Protein AF-A0A495IWY5-F1 (afdb_monomer_lite)

InterPro domains:
  IPR009739 Lysozyme inhibitor LprI-like, N-terminal [PF07007] (40-121)

pLDDT: mean 81.74, std 15.44, range [33.22, 97.88]

Foldseek 3Di:
DVVVVVVVVVVVPVVVVLVPLVVQLVVLVVQLVVVVVVVPPNLVSLVVSLVSLVVLLVVLLVLLLVLDDPVVNVVSVVVVVVLVVVLVVLLVVLVVLVVDPDSVSSSVSSVVSSVSSSVSSVVSSVSSVVSVVVVVPFDWDKDWDWDQQDPVRFIKIWIWTDTDQKIKIWIWGADPVRHTDIDMWMFGQDPNDTHTDDPCRVCVPCVPVVLVVVQVVVLVVLVVVLVPDDDPVVNVVSPPDNGDPVDDD

Organism: NCBI:txid423350

Structure (mmCIF, N/CA/C/O backbone):
data_AF-A0A495IWY5-F1
#
_entry.id   AF-A0A495IWY5-F1
#
loop_
_atom_site.group_PDB
_atom_site.id
_atom_site.type_symbol
_atom_site.label_atom_id
_atom_site.label_alt_id
_atom_site.label_comp_id
_atom_site.label_asym_id
_atom_site.label_entity_id
_atom_site.label_seq_id
_atom_site.pdbx_PDB_ins_code
_atom_site.Cartn_x
_atom_site.Cartn_y
_atom_site.Cartn_z
_atom_site.occupancy
_atom_site.B_iso_or_equiv
_atom_site.auth_seq_id
_atom_site.auth_comp_id
_atom_site.auth_asym_id
_atom_site.auth_atom_id
_atom_site.pdbx_PDB_model_num
ATOM 1 N N . MET A 1 1 ? -32.761 -17.092 7.857 1.00 46.75 1 MET A N 1
ATOM 2 C CA . MET A 1 1 ? -31.344 -17.534 7.783 1.00 46.75 1 MET A CA 1
ATOM 3 C C . MET A 1 1 ? -30.681 -17.351 6.412 1.00 46.75 1 MET A C 1
ATOM 5 O O . MET A 1 1 ? -29.492 -17.071 6.396 1.00 46.75 1 MET A O 1
ATOM 9 N N . LYS A 1 2 ? -31.397 -17.413 5.275 1.00 33.22 2 LYS A N 1
ATOM 10 C CA . LYS A 1 2 ? -30.801 -17.204 3.933 1.00 33.22 2 LYS A CA 1
ATOM 11 C C . LYS A 1 2 ? -30.175 -15.811 3.710 1.00 33.22 2 LYS A C 1
ATOM 13 O O . LYS A 1 2 ? -29.114 -15.713 3.112 1.00 33.22 2 LYS A O 1
ATOM 18 N N . TYR A 1 3 ? -30.764 -14.750 4.265 1.00 35.66 3 TYR A N 1
ATOM 19 C CA . TYR A 1 3 ? -30.251 -13.379 4.102 1.00 35.66 3 TYR A CA 1
ATOM 20 C C . TYR A 1 3 ? -29.038 -13.044 4.991 1.00 35.66 3 TYR A C 1
ATOM 22 O O . TYR A 1 3 ? -28.249 -12.167 4.651 1.00 35.66 3 TYR A O 1
ATOM 30 N N . LEU A 1 4 ? -28.833 -13.776 6.095 1.00 36.56 4 LEU A N 1
ATOM 31 C CA . LEU A 1 4 ? -27.716 -13.547 7.022 1.00 36.56 4 LEU A CA 1
ATOM 32 C C . LEU A 1 4 ? -26.379 -14.037 6.435 1.00 36.56 4 LEU A C 1
ATOM 34 O O . LEU A 1 4 ? -25.353 -13.391 6.621 1.00 36.56 4 LEU A O 1
ATOM 38 N N . MET A 1 5 ? -26.399 -15.125 5.653 1.00 42.47 5 MET A N 1
ATOM 39 C CA . MET A 1 5 ? -25.215 -15.589 4.915 1.00 42.47 5 MET A CA 1
ATOM 40 C C . MET A 1 5 ? -24.863 -14.690 3.720 1.00 42.47 5 MET A C 1
ATOM 42 O O . MET A 1 5 ? -23.693 -14.582 3.363 1.00 42.47 5 MET A O 1
ATOM 46 N N . MET A 1 6 ? -25.840 -13.976 3.151 1.00 36.81 6 MET A N 1
ATOM 47 C CA . MET A 1 6 ? -25.609 -13.046 2.039 1.00 36.81 6 MET A CA 1
ATOM 48 C C . MET A 1 6 ? -24.909 -11.753 2.500 1.00 36.81 6 MET A C 1
ATOM 50 O O . MET A 1 6 ? -24.013 -11.257 1.822 1.00 36.81 6 MET A O 1
ATOM 54 N N . ILE A 1 7 ? -25.245 -11.251 3.695 1.00 45.81 7 ILE A N 1
ATOM 55 C CA . ILE A 1 7 ? -24.620 -10.055 4.294 1.00 45.81 7 ILE A CA 1
ATOM 56 C C . ILE A 1 7 ? -23.211 -10.367 4.833 1.00 45.81 7 ILE A C 1
ATOM 58 O O . ILE A 1 7 ? -22.311 -9.533 4.730 1.00 45.81 7 ILE A O 1
ATOM 62 N N . LEU A 1 8 ? -22.983 -11.585 5.341 1.00 38.78 8 LEU A N 1
ATOM 63 C CA . LEU A 1 8 ? -21.660 -12.022 5.798 1.00 38.78 8 LEU A CA 1
ATOM 64 C C . LEU A 1 8 ? -20.674 -12.198 4.626 1.00 38.78 8 LEU A C 1
ATOM 66 O O . LEU A 1 8 ? -19.497 -11.875 4.770 1.00 38.78 8 LEU A O 1
ATOM 70 N N . GLY A 1 9 ? -21.155 -12.609 3.446 1.00 40.56 9 GLY A N 1
ATOM 71 C CA . GLY A 1 9 ? -20.353 -12.667 2.218 1.00 40.56 9 GLY A CA 1
ATOM 72 C C . GLY A 1 9 ? -19.875 -11.294 1.725 1.00 40.56 9 GLY A C 1
ATOM 73 O O . GLY A 1 9 ? -18.738 -11.170 1.280 1.00 40.56 9 GLY A O 1
ATOM 74 N N . LEU A 1 10 ? -20.689 -10.244 1.882 1.00 38.59 10 LEU A N 1
ATOM 75 C CA . LEU A 1 10 ? -20.377 -8.871 1.447 1.00 38.59 10 LEU A CA 1
ATOM 76 C C . LEU A 1 10 ? -19.298 -8.173 2.295 1.00 38.59 10 LEU A C 1
ATOM 78 O O . LEU A 1 10 ? -18.599 -7.290 1.798 1.00 38.59 10 LEU A O 1
ATOM 82 N N . LEU A 1 11 ? -19.107 -8.586 3.552 1.00 39.94 11 LEU A N 1
ATOM 83 C CA . LEU A 1 11 ? -18.091 -8.013 4.445 1.00 39.94 11 LEU A CA 1
ATOM 84 C C . LEU A 1 11 ? -16.689 -8.618 4.251 1.00 39.94 11 LEU A C 1
ATOM 86 O O . LEU A 1 11 ? -15.700 -7.968 4.588 1.00 39.94 11 LEU A O 1
ATOM 90 N N . PHE A 1 12 ? -16.574 -9.811 3.657 1.00 41.00 12 PHE A N 1
ATOM 91 C CA . PHE A 1 12 ? -15.277 -10.446 3.377 1.00 41.00 12 PHE A CA 1
ATOM 92 C C . PHE A 1 12 ? -14.602 -9.950 2.089 1.00 41.00 12 PHE A C 1
ATOM 94 O O . PHE A 1 12 ? -13.384 -10.064 1.962 1.00 41.00 12 PHE A O 1
ATOM 101 N N . ILE A 1 13 ? -15.346 -9.347 1.159 1.00 38.38 13 ILE A N 1
ATOM 102 C CA . ILE A 1 13 ? -14.821 -8.966 -0.166 1.00 38.38 13 ILE A CA 1
ATOM 103 C C . ILE A 1 13 ? -13.866 -7.760 -0.086 1.00 38.38 13 ILE A C 1
ATOM 105 O O . ILE A 1 13 ? -12.917 -7.663 -0.857 1.00 38.38 13 ILE A O 1
ATOM 109 N N . ASN A 1 14 ? -14.041 -6.866 0.893 1.00 38.38 14 ASN A N 1
ATOM 110 C CA . ASN A 1 14 ? -13.230 -5.643 1.006 1.00 38.38 14 ASN A CA 1
ATOM 111 C C . ASN A 1 14 ? -11.845 -5.862 1.648 1.00 38.38 14 ASN A C 1
ATOM 113 O O . ASN A 1 14 ? -10.953 -5.021 1.514 1.00 38.38 14 ASN A O 1
ATOM 117 N N . SER A 1 15 ? -11.645 -6.986 2.340 1.00 41.31 15 SER A N 1
ATOM 118 C CA . SER A 1 15 ? -10.383 -7.323 3.018 1.00 41.31 15 SER A CA 1
ATOM 119 C C . SER A 1 15 ? -9.363 -7.973 2.078 1.00 41.31 15 SER A C 1
ATOM 121 O O . SER A 1 15 ? -8.160 -7.839 2.293 1.00 41.31 15 SER A O 1
ATOM 123 N N . VAL A 1 16 ? -9.837 -8.658 1.032 1.00 45.09 16 VAL A N 1
ATOM 124 C CA . VAL A 1 16 ? -9.010 -9.452 0.103 1.00 45.09 16 VAL A CA 1
ATOM 125 C C . VAL A 1 16 ? -8.267 -8.567 -0.907 1.00 45.09 16 VAL A C 1
ATOM 127 O O . VAL A 1 16 ? -7.145 -8.879 -1.292 1.00 45.09 16 VAL A O 1
ATOM 130 N N . VAL A 1 17 ? -8.821 -7.402 -1.257 1.00 48.53 17 VAL A N 1
ATOM 131 C CA . VAL A 1 17 ? -8.276 -6.522 -2.311 1.00 48.53 17 VAL A CA 1
ATOM 132 C C . VAL A 1 17 ? -6.912 -5.904 -1.943 1.00 48.53 17 VAL A C 1
ATOM 134 O O . VAL A 1 17 ? -6.103 -5.608 -2.821 1.00 48.53 17 VAL A O 1
ATOM 137 N N . LYS A 1 18 ? -6.612 -5.723 -0.648 1.00 51.09 18 LYS A N 1
ATOM 138 C CA . LYS A 1 18 ? -5.392 -5.023 -0.193 1.00 51.09 18 LYS A CA 1
ATOM 139 C C . LYS A 1 18 ? -4.132 -5.878 -0.222 1.00 51.09 18 LYS A C 1
ATOM 141 O O . LYS A 1 18 ? -3.096 -5.405 -0.673 1.00 51.09 18 LYS A O 1
ATOM 146 N N . ALA A 1 19 ? -4.226 -7.117 0.260 1.00 51.81 19 ALA A N 1
ATOM 147 C CA . ALA A 1 19 ? -3.106 -8.057 0.232 1.00 51.81 19 ALA A CA 1
ATOM 148 C C . ALA A 1 19 ? -2.718 -8.411 -1.211 1.00 51.81 19 ALA A C 1
ATOM 150 O O . ALA A 1 19 ? -1.568 -8.725 -1.488 1.00 51.81 19 ALA A O 1
ATOM 151 N N . GLN A 1 20 ? -3.672 -8.290 -2.136 1.00 59.28 20 GLN A N 1
ATOM 152 C CA . GLN A 1 20 ? -3.483 -8.645 -3.530 1.00 59.28 20 GLN A CA 1
ATOM 153 C C . GLN A 1 20 ? -2.543 -7.680 -4.267 1.00 59.28 20 GLN A C 1
ATOM 155 O O . GLN A 1 20 ? -1.746 -8.145 -5.064 1.00 59.28 20 GLN A O 1
ATOM 160 N N . THR A 1 21 ? -2.565 -6.365 -3.993 1.00 68.81 21 THR A N 1
ATOM 161 C CA . THR A 1 21 ? -1.856 -5.393 -4.862 1.00 68.81 21 THR A CA 1
ATOM 162 C C . THR A 1 21 ? -0.351 -5.277 -4.575 1.00 68.81 21 THR A C 1
ATOM 164 O O . THR A 1 21 ? 0.427 -5.157 -5.517 1.00 68.81 21 THR A O 1
ATOM 167 N N . GLU A 1 22 ? 0.086 -5.320 -3.308 1.00 78.06 22 GLU A N 1
ATOM 168 C CA . GLU A 1 22 ? 1.531 -5.316 -2.992 1.00 78.06 22 GLU A CA 1
ATOM 169 C C . GLU A 1 22 ? 2.170 -6.644 -3.417 1.00 78.06 22 GLU A C 1
ATOM 171 O O . GLU A 1 22 ? 3.217 -6.646 -4.061 1.00 78.06 22 GLU A O 1
ATOM 176 N N . GLN A 1 23 ? 1.470 -7.757 -3.163 1.00 82.44 23 GLN A N 1
ATOM 177 C CA . GLN A 1 23 ? 1.876 -9.075 -3.637 1.00 82.44 23 GLN A CA 1
ATOM 178 C C . GLN A 1 23 ? 1.978 -9.111 -5.167 1.00 82.44 23 GLN A C 1
ATOM 180 O O . GLN A 1 23 ? 2.966 -9.620 -5.678 1.00 82.44 23 GLN A O 1
ATOM 185 N N . THR A 1 24 ? 1.050 -8.479 -5.905 1.00 87.81 24 THR A N 1
ATOM 186 C CA . THR A 1 24 ? 1.166 -8.349 -7.368 1.00 87.81 24 THR A CA 1
ATOM 187 C C . THR A 1 24 ? 2.489 -7.708 -7.790 1.00 87.81 24 THR A C 1
ATOM 189 O O . THR A 1 24 ? 3.091 -8.178 -8.747 1.00 87.81 24 THR A O 1
ATOM 192 N N . ILE A 1 25 ? 2.978 -6.659 -7.115 1.00 90.88 25 ILE A N 1
ATOM 193 C CA . ILE A 1 25 ? 4.268 -6.048 -7.490 1.00 90.88 25 ILE A CA 1
ATOM 194 C C . ILE A 1 25 ? 5.415 -7.026 -7.245 1.00 90.88 25 ILE A C 1
ATOM 196 O O . ILE A 1 25 ? 6.262 -7.187 -8.121 1.00 90.88 25 ILE A O 1
ATOM 200 N N . THR A 1 26 ? 5.444 -7.670 -6.078 1.00 91.00 26 THR A N 1
ATOM 201 C CA . THR A 1 26 ? 6.480 -8.654 -5.744 1.00 91.00 26 THR A CA 1
ATOM 202 C C . THR A 1 26 ? 6.476 -9.822 -6.728 1.00 91.00 26 THR A C 1
ATOM 204 O O . THR A 1 26 ? 7.537 -10.221 -7.204 1.00 91.00 26 THR A O 1
ATOM 207 N N . ASP A 1 27 ? 5.299 -10.325 -7.094 1.00 92.44 27 ASP A N 1
ATOM 208 C CA . ASP A 1 27 ? 5.152 -11.408 -8.065 1.00 92.44 27 ASP A CA 1
ATOM 209 C C . ASP A 1 27 ? 5.662 -10.980 -9.446 1.00 92.44 27 ASP A C 1
ATOM 211 O O . ASP A 1 27 ? 6.435 -11.708 -10.067 1.00 92.44 27 ASP A O 1
ATOM 215 N N . LEU A 1 28 ? 5.322 -9.765 -9.896 1.00 95.31 28 LEU A N 1
ATOM 216 C CA . LEU A 1 28 ? 5.830 -9.208 -11.153 1.00 95.31 28 LEU A CA 1
ATOM 217 C C . LEU A 1 28 ? 7.356 -9.023 -11.139 1.00 95.31 28 LEU A C 1
ATOM 219 O O . LEU A 1 28 ? 8.010 -9.286 -12.145 1.00 95.31 28 LEU A O 1
ATOM 223 N N . GLU A 1 29 ? 7.945 -8.597 -10.017 1.00 95.75 29 GLU A N 1
ATOM 224 C CA . GLU A 1 29 ? 9.404 -8.493 -9.867 1.00 95.75 29 GLU A CA 1
ATOM 225 C C . GLU A 1 29 ? 10.076 -9.871 -9.954 1.00 95.75 29 GLU A C 1
ATOM 227 O O . GLU A 1 29 ? 11.093 -10.022 -10.635 1.00 95.75 29 GLU A O 1
ATOM 232 N N . VAL A 1 30 ? 9.495 -10.889 -9.312 1.00 96.38 30 VAL A N 1
ATOM 233 C CA . VAL A 1 30 ? 9.983 -12.274 -9.381 1.00 96.38 30 VAL A CA 1
ATOM 234 C C . VAL A 1 30 ? 9.852 -12.831 -10.798 1.00 96.38 30 VAL A C 1
ATOM 236 O O . VAL A 1 30 ? 10.779 -13.478 -11.285 1.00 96.38 30 VAL A O 1
ATOM 239 N N . GLU A 1 31 ? 8.733 -12.589 -11.480 1.00 96.25 31 GLU A N 1
ATOM 240 C CA . GLU A 1 31 ? 8.533 -12.995 -12.874 1.00 96.25 31 GLU A CA 1
ATOM 241 C C . GLU A 1 31 ? 9.524 -12.313 -13.817 1.00 96.25 31 GLU A C 1
ATOM 243 O O . GLU A 1 31 ? 10.122 -12.991 -14.656 1.00 96.25 31 GLU A O 1
ATOM 248 N N . ASN A 1 32 ? 9.746 -11.003 -13.660 1.00 97.00 32 ASN A N 1
ATOM 249 C CA . ASN A 1 32 ? 10.728 -10.278 -14.462 1.00 97.00 32 ASN A CA 1
ATOM 250 C C . ASN A 1 32 ? 12.134 -10.829 -14.222 1.00 97.00 32 ASN A C 1
ATOM 252 O O . ASN A 1 32 ? 12.831 -11.160 -15.176 1.00 97.00 32 ASN A O 1
ATOM 256 N N . LYS A 1 33 ? 12.524 -11.040 -12.958 1.00 97.38 33 LYS A N 1
ATOM 257 C CA . LYS A 1 33 ? 13.819 -11.645 -12.626 1.00 97.38 33 LYS A CA 1
ATOM 258 C C . LYS A 1 33 ? 13.985 -13.023 -13.268 1.00 97.38 33 LYS A C 1
ATOM 260 O O . LYS A 1 33 ? 14.991 -13.269 -13.920 1.00 97.38 33 LYS A O 1
ATOM 265 N N . LYS A 1 34 ? 12.980 -13.896 -13.158 1.00 97.88 34 LYS A N 1
ATOM 266 C CA . LYS A 1 34 ? 12.988 -15.213 -13.819 1.00 97.88 34 LYS A CA 1
ATOM 267 C C . LYS A 1 34 ? 13.101 -15.108 -15.341 1.00 97.88 34 LYS A C 1
ATOM 269 O O . LYS A 1 34 ? 13.641 -16.014 -15.966 1.00 97.88 34 LYS A O 1
ATOM 274 N N . CYS A 1 35 ? 12.554 -14.056 -15.947 1.00 97.44 35 CYS A N 1
ATOM 275 C CA . CYS A 1 35 ? 12.688 -13.789 -17.377 1.00 97.44 35 CYS A CA 1
ATOM 276 C C . CYS A 1 35 ? 14.127 -13.381 -17.725 1.00 97.44 35 CYS A C 1
ATOM 278 O O . CYS A 1 35 ? 14.723 -13.971 -18.623 1.00 97.44 35 CYS A O 1
ATOM 280 N N . LEU A 1 36 ? 14.706 -12.447 -16.966 1.00 96.31 36 LEU A N 1
ATOM 281 C CA . LEU A 1 36 ? 16.079 -11.969 -17.147 1.00 96.31 36 LEU A CA 1
ATOM 282 C C . LEU A 1 36 ? 17.124 -13.068 -16.922 1.00 96.31 36 LEU A C 1
ATOM 284 O O . LEU A 1 36 ? 18.055 -13.186 -17.712 1.00 96.31 36 LEU A O 1
ATOM 288 N N . ASP A 1 37 ? 16.936 -13.919 -15.909 1.00 97.44 37 ASP A N 1
ATOM 289 C CA . ASP A 1 37 ? 17.862 -15.009 -15.567 1.00 97.44 37 ASP A CA 1
ATOM 290 C C . ASP A 1 37 ? 17.972 -16.067 -16.695 1.00 97.44 37 ASP A C 1
ATOM 292 O O . ASP A 1 37 ? 18.923 -16.844 -16.724 1.00 97.44 37 ASP A O 1
ATOM 296 N N . LYS A 1 38 ? 17.040 -16.090 -17.664 1.00 97.06 38 LYS A N 1
ATOM 297 C CA . LYS A 1 38 ? 17.146 -16.932 -18.874 1.00 97.06 38 LYS A CA 1
ATOM 298 C C . LYS A 1 38 ? 18.125 -16.379 -19.914 1.00 97.06 38 LYS A C 1
ATOM 300 O O . LYS A 1 38 ? 18.470 -17.101 -20.845 1.00 97.06 38 LYS A O 1
ATOM 305 N N . GLY A 1 39 ? 18.499 -15.101 -19.828 1.00 93.44 39 GLY A N 1
ATOM 306 C CA . GLY A 1 39 ? 19.403 -14.419 -20.764 1.00 93.44 39 GLY A CA 1
ATOM 307 C C . GLY A 1 39 ? 18.853 -14.197 -22.182 1.00 93.44 39 GLY A C 1
ATOM 308 O O . GLY A 1 39 ? 19.518 -13.582 -23.010 1.00 93.44 39 GLY A O 1
ATOM 309 N N . GLN A 1 40 ? 17.640 -14.663 -22.486 1.00 91.81 40 GLN A N 1
ATOM 310 C CA . GLN A 1 40 ? 17.013 -14.550 -23.805 1.00 91.81 40 GLN A CA 1
ATOM 311 C C . GLN A 1 40 ? 16.006 -13.401 -23.833 1.00 91.81 40 GLN A C 1
ATOM 313 O O . GLN A 1 40 ? 15.186 -13.275 -22.927 1.00 91.81 40 GLN A O 1
ATOM 318 N N . ALA A 1 41 ? 16.039 -12.588 -24.897 1.00 93.38 41 ALA A N 1
ATOM 319 C CA . ALA A 1 41 ? 15.101 -11.483 -25.116 1.00 93.38 41 ALA A CA 1
ATOM 320 C C . ALA A 1 41 ? 14.940 -10.551 -23.892 1.00 93.38 41 ALA A C 1
ATOM 322 O O . ALA A 1 41 ? 13.834 -10.106 -23.590 1.00 93.38 41 ALA A O 1
ATOM 323 N N . MET A 1 42 ? 16.045 -10.234 -23.201 1.00 94.75 42 MET A N 1
ATOM 324 C CA . MET A 1 42 ? 16.041 -9.434 -21.963 1.00 94.75 42 MET A CA 1
ATOM 325 C C . MET A 1 42 ? 15.321 -8.085 -22.122 1.00 94.75 42 MET A C 1
ATOM 327 O O . MET A 1 42 ? 14.554 -7.690 -21.246 1.00 94.75 42 MET A O 1
ATOM 331 N N . LEU A 1 43 ? 15.469 -7.431 -23.280 1.00 94.56 43 LEU A N 1
ATOM 332 C CA . LEU A 1 43 ? 14.728 -6.206 -23.601 1.00 94.56 43 LEU A CA 1
ATOM 333 C C . LEU A 1 43 ? 13.213 -6.430 -23.624 1.00 94.56 43 LEU A C 1
ATOM 335 O O . LEU A 1 43 ? 12.458 -5.609 -23.110 1.00 94.56 43 LEU A O 1
ATOM 339 N N . GLY A 1 44 ? 12.770 -7.564 -24.166 1.00 96.44 44 GLY A N 1
ATOM 340 C CA . GLY A 1 44 ? 11.369 -7.969 -24.140 1.00 96.44 44 GLY A CA 1
ATOM 341 C C . GLY A 1 44 ? 10.855 -8.224 -22.720 1.00 96.44 44 GLY A C 1
ATOM 342 O O . GLY A 1 44 ? 9.710 -7.880 -22.426 1.00 96.44 44 GLY A O 1
ATOM 343 N N . CYS A 1 45 ? 11.691 -8.763 -21.823 1.00 97.19 45 CYS A N 1
ATOM 344 C CA . CYS A 1 45 ? 11.349 -8.918 -20.404 1.00 97.19 45 CYS A CA 1
ATOM 345 C C . CYS A 1 45 ? 11.079 -7.554 -19.749 1.00 97.19 45 CYS A C 1
ATOM 347 O O . CYS A 1 45 ? 9.992 -7.340 -19.210 1.00 97.19 45 CYS A O 1
ATOM 349 N N . GLU A 1 46 ? 12.008 -6.602 -19.883 1.00 96.88 46 GLU A N 1
ATOM 350 C CA . GLU A 1 46 ? 11.871 -5.256 -19.305 1.00 96.88 46 GLU A CA 1
ATOM 351 C C . GLU A 1 46 ? 10.682 -4.477 -19.890 1.00 96.88 46 GLU A C 1
ATOM 353 O O . GLU A 1 46 ? 9.955 -3.800 -19.158 1.00 96.88 46 GLU A O 1
ATOM 358 N N . GLN A 1 47 ? 10.429 -4.617 -21.196 1.00 96.19 47 GLN A N 1
ATOM 359 C CA . GLN A 1 47 ? 9.259 -4.049 -21.874 1.00 96.19 47 GLN A CA 1
ATOM 360 C C . GLN A 1 47 ? 7.943 -4.612 -21.341 1.00 96.19 47 GLN A C 1
ATOM 362 O O . GLN A 1 47 ? 6.989 -3.869 -21.093 1.00 96.19 47 GLN A O 1
ATOM 367 N N . LYS A 1 48 ? 7.881 -5.934 -21.164 1.00 97.56 48 LYS A N 1
ATOM 368 C CA . LYS A 1 48 ? 6.705 -6.604 -20.612 1.00 97.56 48 LYS A CA 1
ATOM 369 C C . LYS A 1 48 ? 6.463 -6.162 -19.171 1.00 97.56 48 LYS A C 1
ATOM 371 O O . LYS A 1 48 ? 5.333 -5.808 -18.832 1.00 97.56 48 LYS A O 1
ATOM 376 N N . PHE A 1 49 ? 7.514 -6.131 -18.355 1.00 97.44 49 PHE A N 1
ATOM 377 C CA . PHE A 1 49 ? 7.439 -5.691 -16.966 1.00 97.44 49 PHE A CA 1
ATOM 378 C C . PHE A 1 49 ? 6.955 -4.239 -16.860 1.00 97.44 49 PHE A C 1
ATOM 380 O O . PHE A 1 49 ? 6.057 -3.952 -16.066 1.00 97.44 49 PHE A O 1
ATOM 387 N N . TYR A 1 50 ? 7.438 -3.349 -17.734 1.00 97.12 50 TYR A N 1
ATOM 388 C CA . TYR A 1 50 ? 6.933 -1.979 -17.855 1.00 97.12 50 TYR A CA 1
ATOM 389 C C . TYR A 1 50 ? 5.425 -1.927 -18.121 1.00 97.12 50 TYR A C 1
ATOM 391 O O . TYR A 1 50 ? 4.690 -1.250 -17.397 1.00 97.12 50 TYR A O 1
ATOM 399 N N . GLY A 1 51 ? 4.942 -2.670 -19.122 1.00 95.81 51 GLY A N 1
ATOM 400 C CA . GLY A 1 51 ? 3.515 -2.711 -19.456 1.00 95.81 51 GLY A CA 1
ATOM 401 C C . GLY A 1 51 ? 2.646 -3.240 -18.309 1.00 95.81 51 GLY A C 1
ATOM 402 O O . GLY A 1 51 ? 1.548 -2.728 -18.059 1.00 95.81 51 GLY A O 1
ATOM 403 N N . GLN A 1 52 ? 3.150 -4.227 -17.563 1.00 96.00 52 GLN A N 1
ATOM 404 C CA . GLN A 1 52 ? 2.480 -4.743 -16.369 1.00 96.00 52 GLN A CA 1
ATOM 405 C C . GLN A 1 52 ? 2.442 -3.687 -15.252 1.00 96.00 52 GLN A C 1
ATOM 407 O O . GLN A 1 52 ? 1.375 -3.442 -14.690 1.00 96.00 52 GLN A O 1
ATOM 412 N N . LEU A 1 53 ? 3.553 -2.998 -14.971 1.00 95.50 53 LEU A N 1
ATOM 413 C CA . LEU A 1 53 ? 3.609 -1.928 -13.967 1.00 95.50 53 LEU A CA 1
ATOM 414 C C . LEU A 1 53 ? 2.671 -0.756 -14.294 1.00 95.50 53 LEU A C 1
ATOM 416 O O . LEU A 1 53 ? 1.984 -0.263 -13.396 1.00 95.50 53 LEU A O 1
ATOM 420 N N . ASP A 1 54 ? 2.598 -0.321 -15.554 1.00 93.31 54 ASP A N 1
ATOM 421 C CA . ASP A 1 54 ? 1.692 0.762 -15.973 1.00 93.31 54 ASP A CA 1
ATOM 422 C C . ASP A 1 54 ? 0.211 0.354 -15.845 1.00 93.31 54 ASP A C 1
ATOM 424 O O . ASP A 1 54 ? -0.637 1.130 -15.390 1.00 93.31 54 ASP A O 1
ATOM 428 N N . SER A 1 55 ? -0.102 -0.916 -16.115 1.00 92.25 55 SER A N 1
ATOM 429 C CA . SER A 1 55 ? -1.436 -1.470 -15.856 1.00 92.25 55 SER A CA 1
ATOM 430 C C . SER A 1 55 ? -1.781 -1.436 -14.360 1.00 92.25 55 SER A C 1
ATOM 432 O O . SER A 1 55 ? -2.861 -0.969 -13.979 1.00 92.25 55 SER A O 1
ATOM 434 N N . VAL A 1 56 ? -0.853 -1.858 -13.491 1.00 90.88 56 VAL A N 1
ATOM 435 C CA . VAL A 1 56 ? -1.041 -1.836 -12.028 1.00 90.88 56 VAL A CA 1
ATOM 436 C C . VAL A 1 56 ? -1.163 -0.402 -11.502 1.00 90.88 56 VAL A C 1
ATOM 438 O O . VAL A 1 56 ? -1.976 -0.152 -10.610 1.00 90.88 56 VAL A O 1
ATOM 441 N N . LEU A 1 57 ? -0.443 0.569 -12.073 1.00 93.50 57 LEU A N 1
ATOM 442 C CA . LEU A 1 57 ? -0.567 1.989 -11.725 1.00 93.50 57 LEU A CA 1
ATOM 443 C C . LEU A 1 57 ? -2.009 2.489 -11.865 1.00 93.50 57 LEU A C 1
ATOM 445 O O . LEU A 1 57 ? -2.540 3.124 -10.948 1.00 93.50 57 LEU A O 1
ATOM 449 N N . ASN A 1 58 ? -2.656 2.179 -12.988 1.00 88.88 58 ASN A N 1
ATOM 450 C CA . ASN A 1 58 ? -4.039 2.579 -13.238 1.00 88.88 58 ASN A CA 1
ATOM 451 C C . ASN A 1 58 ? -5.021 1.907 -12.272 1.00 88.88 58 ASN A C 1
ATOM 453 O O . ASN A 1 58 ? -5.955 2.557 -11.790 1.00 88.88 58 ASN A O 1
ATOM 457 N N . VAL A 1 59 ? -4.804 0.629 -11.956 1.00 86.31 59 VAL A N 1
ATOM 458 C CA . VAL A 1 59 ? -5.608 -0.106 -10.967 1.00 86.31 59 VAL A CA 1
ATOM 459 C C . VAL A 1 59 ? -5.452 0.515 -9.577 1.00 86.31 59 VAL A C 1
ATOM 461 O O . VAL A 1 59 ? -6.452 0.866 -8.949 1.00 86.31 59 VAL A O 1
ATOM 464 N N . ALA A 1 60 ? -4.218 0.742 -9.122 1.00 88.06 60 ALA A N 1
ATOM 465 C CA . ALA A 1 60 ? -3.933 1.356 -7.826 1.00 88.06 60 ALA A CA 1
ATOM 466 C C . ALA A 1 60 ? -4.537 2.766 -7.719 1.00 88.06 60 ALA A C 1
ATOM 468 O O . ALA A 1 60 ? -5.152 3.107 -6.709 1.00 88.06 60 ALA A O 1
ATOM 469 N N . TYR A 1 61 ? -4.442 3.578 -8.775 1.00 92.44 61 TYR A N 1
ATOM 470 C CA . TYR A 1 61 ? -5.070 4.899 -8.813 1.00 92.44 61 TYR A CA 1
ATOM 471 C C . TYR A 1 61 ? -6.597 4.822 -8.674 1.00 92.44 61 TYR A C 1
ATOM 473 O O . TYR A 1 61 ? -7.174 5.532 -7.847 1.00 92.44 61 TYR A O 1
ATOM 481 N N . LYS A 1 62 ? -7.263 3.954 -9.452 1.00 87.00 62 LYS A N 1
ATOM 482 C CA . LYS A 1 62 ? -8.725 3.776 -9.397 1.00 87.00 62 LYS A CA 1
ATOM 483 C C . LYS A 1 62 ? -9.180 3.292 -8.019 1.00 87.00 62 LYS A C 1
ATOM 485 O O . LYS A 1 62 ? -10.124 3.858 -7.468 1.00 87.00 62 LYS A O 1
ATOM 490 N N . ASN A 1 63 ? -8.469 2.324 -7.443 1.00 84.56 63 ASN A N 1
ATOM 491 C CA . ASN A 1 63 ? -8.764 1.776 -6.120 1.00 84.56 63 ASN A CA 1
ATOM 492 C C . ASN A 1 63 ? -8.610 2.831 -5.021 1.00 84.56 63 ASN A C 1
ATOM 494 O O . ASN A 1 63 ? -9.510 2.998 -4.199 1.00 84.56 63 ASN A O 1
ATOM 498 N N . LEU A 1 64 ? -7.513 3.597 -5.037 1.00 87.44 64 LEU A N 1
ATOM 499 C CA . LEU A 1 64 ? -7.319 4.697 -4.095 1.00 87.44 64 LEU A CA 1
ATOM 500 C C . LEU A 1 64 ? -8.439 5.725 -4.222 1.00 87.44 64 LEU A C 1
ATOM 502 O O . LEU A 1 64 ? -9.042 6.112 -3.226 1.00 87.44 64 LEU A O 1
ATOM 506 N N . ARG A 1 65 ? -8.744 6.139 -5.454 1.00 88.50 65 ARG A N 1
ATOM 507 C CA . ARG A 1 65 ? -9.760 7.152 -5.737 1.00 88.50 65 ARG A CA 1
ATOM 508 C C . ARG A 1 65 ? -11.154 6.722 -5.284 1.00 88.50 65 ARG A C 1
ATOM 510 O O . ARG A 1 65 ? -11.916 7.583 -4.854 1.00 88.50 65 ARG A O 1
ATOM 517 N N . ALA A 1 66 ? -11.499 5.437 -5.365 1.00 84.69 66 ALA A N 1
ATOM 518 C CA . ALA A 1 66 ? -12.806 4.931 -4.947 1.00 84.69 66 ALA A CA 1
ATOM 519 C C . ALA A 1 66 ? -13.090 5.186 -3.454 1.00 84.69 66 ALA A C 1
ATOM 521 O O . ALA A 1 66 ? -14.214 5.543 -3.109 1.00 84.69 66 ALA A O 1
ATOM 522 N N . GLY A 1 67 ? -12.065 5.085 -2.599 1.00 80.25 67 GLY A N 1
ATOM 523 C CA . GLY A 1 67 ? -12.175 5.256 -1.144 1.00 80.25 67 GLY A CA 1
ATOM 524 C C . GLY A 1 67 ? -12.057 6.694 -0.620 1.00 80.25 67 GLY A C 1
ATOM 525 O O . GLY A 1 67 ? -12.006 6.879 0.590 1.00 80.25 67 GLY A O 1
ATOM 526 N N . LEU A 1 68 ? -11.973 7.699 -1.497 1.00 82.44 68 LEU A N 1
ATOM 527 C CA . LEU A 1 68 ? -11.762 9.105 -1.128 1.00 82.44 68 LEU A CA 1
ATOM 528 C C . LEU A 1 68 ? -13.050 9.941 -1.190 1.00 82.44 68 LEU A C 1
ATOM 530 O O . LEU A 1 68 ? -13.943 9.684 -2.011 1.00 82.44 68 LEU A O 1
ATOM 534 N N . ASN A 1 69 ? -13.117 11.003 -0.383 1.00 84.81 69 ASN A N 1
ATOM 535 C CA . ASN A 1 69 ? -14.178 12.011 -0.481 1.00 84.81 69 ASN A CA 1
ATOM 536 C C . ASN A 1 69 ? -13.983 12.928 -1.721 1.00 84.81 69 ASN A C 1
ATOM 538 O O . ASN A 1 69 ? -12.940 12.861 -2.376 1.00 84.81 69 ASN A O 1
ATOM 542 N N . PRO A 1 70 ? -14.965 13.766 -2.113 1.00 84.62 70 PRO A N 1
ATOM 543 C CA . PRO A 1 70 ? -14.868 14.588 -3.327 1.00 84.62 70 PRO A CA 1
ATOM 544 C C . PRO A 1 70 ? -13.649 15.523 -3.376 1.00 84.62 70 PRO A C 1
ATOM 546 O O . PRO A 1 70 ? -12.969 15.584 -4.403 1.00 84.62 70 PRO A O 1
ATOM 549 N N . THR A 1 71 ? -13.330 16.196 -2.270 1.00 86.81 71 THR A N 1
ATOM 550 C CA . THR A 1 71 ? -12.175 17.101 -2.168 1.00 86.81 71 THR A CA 1
ATOM 551 C C . THR A 1 71 ? -10.865 16.334 -2.338 1.00 86.81 71 THR A C 1
ATOM 553 O O . THR A 1 71 ? -10.005 16.713 -3.134 1.00 86.81 71 THR A O 1
ATOM 556 N N . GLU A 1 72 ? -10.733 15.194 -1.663 1.00 88.56 72 GLU A N 1
ATOM 557 C CA . GLU A 1 72 ? -9.564 14.318 -1.776 1.00 88.56 72 GLU A CA 1
ATOM 558 C C . GLU A 1 72 ? -9.429 13.704 -3.178 1.00 88.56 72 GLU A C 1
ATOM 560 O O . GLU A 1 72 ? -8.318 13.559 -3.687 1.00 88.56 72 GLU A O 1
ATOM 565 N N . LYS A 1 73 ? -10.544 13.377 -3.847 1.00 88.00 73 LYS A N 1
ATOM 566 C CA . LYS A 1 73 ? -10.552 12.893 -5.239 1.00 88.00 73 LYS A CA 1
ATOM 567 C C . LYS A 1 73 ? -9.995 13.938 -6.203 1.00 88.00 73 LYS A C 1
ATOM 569 O O . LYS A 1 73 ? -9.253 13.573 -7.119 1.00 88.00 73 LYS A O 1
ATOM 574 N N . LEU A 1 74 ? -10.346 15.211 -6.017 1.00 85.00 74 LEU A N 1
ATOM 575 C CA . LEU A 1 74 ? -9.810 16.316 -6.815 1.00 85.00 74 LEU A CA 1
ATOM 576 C C . LEU A 1 74 ? -8.313 16.505 -6.555 1.00 85.00 74 LEU A C 1
ATOM 578 O O . LEU A 1 74 ? -7.537 16.563 -7.510 1.00 85.00 74 LEU A O 1
ATOM 582 N N . ALA A 1 75 ? -7.900 16.496 -5.285 1.00 89.06 75 ALA A N 1
ATOM 583 C CA . ALA A 1 75 ? -6.492 16.591 -4.906 1.00 89.06 75 ALA A CA 1
ATOM 584 C C . ALA A 1 75 ? -5.657 15.437 -5.489 1.00 89.06 75 ALA A C 1
ATOM 586 O O . ALA A 1 75 ? -4.607 15.669 -6.086 1.00 89.06 75 ALA A O 1
ATOM 587 N N . LEU A 1 76 ? -6.153 14.196 -5.406 1.00 91.88 76 LEU A N 1
ATOM 588 C CA . LEU A 1 76 ? -5.492 13.028 -5.990 1.00 91.88 76 LEU A CA 1
ATOM 589 C C . LEU A 1 76 ? -5.380 13.137 -7.518 1.00 91.88 76 LEU A C 1
ATOM 591 O O . LEU A 1 76 ? -4.362 12.744 -8.084 1.00 91.88 76 LEU A O 1
ATOM 595 N N . LYS A 1 77 ? -6.408 13.653 -8.205 1.00 91.44 77 LYS A N 1
ATOM 596 C CA . LYS A 1 77 ? -6.357 13.878 -9.659 1.00 91.44 77 LYS A CA 1
ATOM 597 C C . LYS A 1 77 ? -5.286 14.907 -10.022 1.00 91.44 77 LYS A C 1
ATOM 599 O O . LYS A 1 77 ? -4.508 14.645 -10.934 1.00 91.44 77 LYS A O 1
ATOM 604 N N . ALA A 1 78 ? -5.219 16.032 -9.312 1.00 88.94 78 ALA A N 1
ATOM 605 C CA . ALA A 1 78 ? -4.203 17.058 -9.543 1.00 88.94 78 ALA A CA 1
ATOM 606 C C . ALA A 1 78 ? -2.778 16.525 -9.294 1.00 88.94 78 ALA A C 1
ATOM 608 O O . ALA A 1 78 ? -1.903 16.694 -10.142 1.00 88.94 78 ALA A O 1
ATOM 609 N N . ASP A 1 79 ? -2.568 15.807 -8.184 1.00 94.12 79 ASP A N 1
ATOM 610 C CA . ASP A 1 79 ? -1.300 15.133 -7.863 1.00 94.12 79 ASP A CA 1
ATOM 611 C C . ASP A 1 79 ? -0.896 14.132 -8.957 1.00 94.12 79 ASP A C 1
ATOM 613 O O . ASP A 1 79 ? 0.251 14.118 -9.402 1.00 94.12 79 ASP A O 1
ATOM 617 N N . GLN A 1 80 ? -1.843 13.324 -9.444 1.00 96.19 80 GLN A N 1
ATOM 618 C CA . GLN A 1 80 ? -1.575 12.346 -10.498 1.00 96.19 80 GLN A CA 1
ATOM 619 C C . GLN A 1 80 ? -1.224 13.009 -11.835 1.00 96.19 80 GLN A C 1
ATOM 621 O O . GLN A 1 80 ? -0.289 12.557 -12.488 1.00 96.19 80 GLN A O 1
ATOM 626 N N . LEU A 1 81 ? -1.921 14.076 -12.236 1.00 92.38 81 LEU A N 1
ATOM 627 C CA . LEU A 1 81 ? -1.603 14.816 -13.465 1.00 92.38 81 LEU A CA 1
ATOM 628 C C . LEU A 1 81 ? -0.216 15.462 -13.394 1.00 92.38 81 LEU A C 1
ATOM 630 O O . LEU A 1 81 ? 0.553 15.373 -14.348 1.00 92.38 81 LEU A O 1
ATOM 634 N N . LYS A 1 82 ? 0.135 16.048 -12.244 1.00 95.69 82 LYS A N 1
ATOM 635 C CA . LYS A 1 82 ? 1.474 16.603 -12.015 1.00 95.69 82 LYS A CA 1
ATOM 636 C C . LYS A 1 82 ? 2.550 15.521 -12.109 1.00 95.69 82 LYS A C 1
ATOM 638 O O . LYS A 1 82 ? 3.580 15.737 -12.740 1.00 95.69 82 LYS A O 1
ATOM 643 N N . TRP A 1 83 ? 2.313 14.356 -11.509 1.00 97.81 83 TRP A N 1
ATOM 644 C CA . TRP A 1 83 ? 3.243 13.232 -11.597 1.00 97.81 83 TRP A CA 1
ATOM 645 C C . TRP A 1 83 ? 3.391 12.705 -13.031 1.00 97.81 83 TRP A C 1
ATOM 647 O O . TRP A 1 83 ? 4.513 12.448 -13.453 1.00 97.81 83 TRP A O 1
ATOM 657 N N . LEU A 1 84 ? 2.294 12.596 -13.792 1.00 95.19 84 LEU A N 1
ATOM 658 C CA . LEU A 1 84 ? 2.336 12.181 -15.200 1.00 95.19 84 LEU A CA 1
ATOM 659 C C . LEU A 1 84 ? 3.189 13.140 -16.037 1.00 95.19 84 LEU A C 1
ATOM 661 O O . LEU A 1 84 ? 4.067 12.681 -16.754 1.00 95.19 84 LEU A O 1
ATOM 665 N N . ALA A 1 85 ? 3.026 14.454 -15.864 1.00 94.88 85 ALA A N 1
ATOM 666 C CA . ALA A 1 85 ? 3.854 15.440 -16.560 1.00 94.88 85 ALA A CA 1
ATOM 667 C C . ALA A 1 85 ? 5.356 15.292 -16.237 1.00 94.88 85 ALA A C 1
ATOM 669 O O . ALA A 1 85 ? 6.197 15.384 -17.129 1.00 94.88 85 ALA A O 1
ATOM 670 N N . LEU A 1 86 ? 5.703 15.025 -14.971 1.00 94.94 86 LEU A N 1
ATOM 671 C CA . LEU A 1 86 ? 7.091 14.775 -14.561 1.00 94.94 86 LEU A CA 1
ATOM 672 C C . LEU A 1 86 ? 7.644 13.471 -15.147 1.00 94.94 86 LEU A C 1
ATOM 674 O O . LEU A 1 86 ? 8.777 13.449 -15.624 1.00 94.94 86 LEU A O 1
ATOM 678 N N . ARG A 1 87 ? 6.846 12.397 -15.131 1.00 95.94 87 ARG A N 1
ATOM 679 C CA . ARG A 1 87 ? 7.194 11.110 -15.744 1.00 95.94 87 ARG A CA 1
ATOM 680 C C . ARG A 1 87 ? 7.447 11.277 -17.239 1.00 95.94 87 ARG A C 1
ATOM 682 O O . ARG A 1 87 ? 8.472 10.824 -17.730 1.00 95.94 87 ARG A O 1
ATOM 689 N N . ASP A 1 88 ? 6.531 11.930 -17.943 1.00 95.56 88 ASP A N 1
ATOM 690 C CA . ASP A 1 88 ? 6.593 12.079 -19.396 1.00 95.56 88 ASP A CA 1
ATOM 691 C C . ASP A 1 88 ? 7.800 12.930 -19.809 1.00 95.56 88 ASP A C 1
ATOM 693 O O . ASP A 1 88 ? 8.464 12.606 -20.791 1.00 95.56 88 ASP A O 1
ATOM 697 N N . LYS A 1 89 ? 8.155 13.947 -19.011 1.00 95.56 89 LYS A N 1
ATOM 698 C CA . LYS A 1 89 ? 9.415 14.685 -19.172 1.00 95.56 89 LYS A CA 1
ATOM 699 C C . LYS A 1 89 ? 10.633 13.773 -18.989 1.00 95.56 89 LYS A C 1
ATOM 701 O O . LYS A 1 89 ? 11.460 13.695 -19.889 1.00 95.56 89 LYS A O 1
ATOM 706 N N . ALA A 1 90 ? 10.701 13.029 -17.883 1.00 93.12 90 ALA A N 1
ATOM 707 C CA . ALA A 1 90 ? 11.806 12.102 -17.625 1.00 93.12 90 ALA A CA 1
ATOM 708 C C . ALA A 1 90 ? 11.940 11.020 -18.714 1.00 93.12 90 ALA A C 1
ATOM 710 O O . ALA A 1 90 ? 13.038 10.564 -19.009 1.00 93.12 90 ALA A O 1
ATOM 711 N N . PHE A 1 91 ? 10.830 10.600 -19.325 1.00 93.81 91 PHE A N 1
ATOM 712 C CA . PHE A 1 91 ? 10.841 9.625 -20.417 1.00 93.81 91 PHE A CA 1
ATOM 713 C C . PHE A 1 91 ? 11.254 10.268 -21.745 1.00 93.81 91 PHE A C 1
ATOM 715 O O . PHE A 1 91 ? 11.944 9.635 -22.542 1.00 93.81 91 PHE A O 1
ATOM 722 N N . ALA A 1 92 ? 10.873 11.526 -21.984 1.00 92.00 92 ALA A N 1
ATOM 723 C CA . ALA A 1 92 ? 11.295 12.277 -23.161 1.00 92.00 92 ALA A CA 1
ATOM 724 C C . ALA A 1 92 ? 12.813 12.502 -23.187 1.00 92.00 92 ALA A C 1
ATOM 726 O O . ALA A 1 92 ? 13.417 12.372 -24.253 1.00 92.00 92 ALA A O 1
ATOM 727 N N . ASP A 1 93 ? 13.429 12.738 -22.027 1.00 85.75 93 ASP A N 1
ATOM 728 C CA . ASP A 1 93 ? 14.885 12.882 -21.890 1.00 85.75 93 ASP A CA 1
ATOM 729 C C . ASP A 1 93 ? 15.639 11.590 -22.281 1.00 85.75 93 ASP A C 1
ATOM 731 O O . ASP A 1 93 ? 16.820 11.627 -22.617 1.00 85.75 93 ASP A O 1
ATOM 735 N N . ARG A 1 94 ? 14.941 10.445 -22.341 1.00 85.94 94 ARG A N 1
ATOM 736 C CA . ARG A 1 94 ? 15.486 9.146 -22.775 1.00 85.94 94 ARG A CA 1
ATOM 737 C C . ARG A 1 94 ? 15.248 8.813 -24.244 1.00 85.94 94 ARG A C 1
ATOM 739 O O . ARG A 1 94 ? 15.621 7.728 -24.683 1.00 85.94 94 ARG A O 1
ATOM 746 N N . LYS A 1 95 ? 14.660 9.714 -25.039 1.00 79.81 95 LYS A N 1
ATOM 747 C CA . LYS A 1 95 ? 14.411 9.472 -26.476 1.00 79.81 95 LYS A CA 1
ATOM 748 C C . LYS A 1 95 ? 15.669 9.048 -27.241 1.00 79.81 95 LYS A C 1
ATOM 750 O O . LYS A 1 95 ? 15.559 8.212 -28.132 1.00 79.81 95 LYS A O 1
ATOM 755 N N . GLY A 1 96 ? 16.844 9.559 -26.863 1.00 77.62 96 GLY A N 1
ATOM 756 C CA . GLY A 1 96 ? 18.125 9.161 -27.460 1.00 77.62 96 GLY A CA 1
ATOM 757 C C . GLY A 1 96 ? 18.427 7.665 -27.310 1.00 77.62 96 GLY A C 1
ATOM 758 O O . GLY A 1 96 ? 18.833 7.029 -28.276 1.00 77.62 96 GLY A O 1
ATOM 759 N N . ALA A 1 97 ? 18.121 7.073 -26.152 1.00 78.38 97 ALA A N 1
ATOM 760 C CA . ALA A 1 97 ? 18.311 5.642 -25.911 1.00 78.38 97 ALA A CA 1
ATOM 761 C C . ALA A 1 97 ? 17.380 4.770 -26.770 1.00 78.38 97 ALA A C 1
ATOM 763 O O . ALA A 1 97 ? 17.749 3.672 -27.169 1.00 78.38 97 ALA A O 1
ATOM 764 N N . PHE A 1 98 ? 16.183 5.264 -27.106 1.00 82.00 98 PHE A N 1
ATOM 765 C CA . PHE A 1 98 ? 15.257 4.566 -28.008 1.00 82.00 98 PHE A CA 1
ATOM 766 C C . PHE A 1 98 ? 15.590 4.748 -29.491 1.00 82.00 98 PHE A C 1
ATOM 768 O O . PHE A 1 98 ? 15.173 3.924 -30.302 1.00 82.00 98 PHE A O 1
ATOM 775 N N . ALA A 1 99 ? 16.318 5.811 -29.838 1.00 82.06 99 ALA A N 1
ATOM 776 C CA . ALA A 1 99 ? 16.855 6.028 -31.178 1.00 82.06 99 ALA A CA 1
ATOM 777 C C . ALA A 1 99 ? 18.147 5.227 -31.429 1.00 82.06 99 ALA A C 1
ATOM 779 O O . ALA A 1 99 ? 18.508 4.999 -32.582 1.00 82.06 99 ALA A O 1
ATOM 780 N N . SER A 1 100 ? 18.826 4.790 -30.363 1.00 79.88 100 SER A N 1
ATOM 781 C CA . SER A 1 100 ? 19.997 3.918 -30.436 1.00 79.88 100 SER A CA 1
ATOM 782 C C . SER A 1 100 ? 19.619 2.519 -30.935 1.00 79.88 100 SER A C 1
ATOM 784 O O . SER A 1 100 ? 18.614 1.932 -30.522 1.00 79.88 100 SER A O 1
ATOM 786 N N . SER A 1 101 ? 20.458 1.953 -31.805 1.00 78.06 101 SER A N 1
ATOM 787 C CA . SER A 1 101 ? 20.394 0.533 -32.167 1.00 78.06 101 SER A CA 1
ATOM 788 C C . SER A 1 101 ? 21.000 -0.370 -31.089 1.00 78.06 101 SER A C 1
ATOM 790 O O . SER A 1 101 ? 20.845 -1.589 -31.169 1.00 78.06 101 SER A O 1
ATOM 792 N N . ALA A 1 102 ? 21.693 0.195 -30.093 1.00 88.75 102 ALA A N 1
ATOM 793 C CA . ALA A 1 102 ? 22.284 -0.572 -29.008 1.00 88.75 102 ALA A CA 1
ATOM 794 C C . ALA A 1 102 ? 21.195 -1.067 -28.048 1.00 88.75 102 ALA A C 1
ATOM 796 O O . ALA A 1 102 ? 20.404 -0.301 -27.494 1.00 88.75 102 ALA A O 1
ATOM 797 N N . GLN A 1 103 ? 21.156 -2.382 -27.846 1.0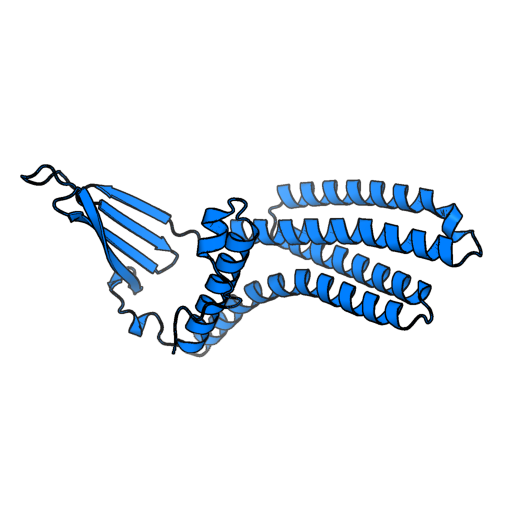0 89.06 103 GLN A N 1
ATOM 798 C CA . GLN A 1 103 ? 20.171 -3.015 -26.975 1.00 89.06 103 GLN A CA 1
ATOM 799 C C . GLN A 1 103 ? 20.358 -2.611 -25.503 1.00 89.06 103 GLN A C 1
ATOM 801 O O . GLN A 1 103 ? 19.366 -2.476 -24.784 1.00 89.06 103 GLN A O 1
ATOM 806 N N . ASP A 1 104 ? 21.600 -2.373 -25.079 1.00 89.88 104 ASP A N 1
ATOM 807 C CA . ASP A 1 104 ? 21.942 -2.025 -23.697 1.00 89.88 104 ASP A CA 1
ATOM 808 C C . ASP A 1 104 ? 21.391 -0.650 -23.295 1.00 89.88 104 ASP A C 1
ATOM 810 O O . ASP A 1 104 ? 20.797 -0.517 -22.225 1.00 89.88 104 ASP A O 1
ATOM 814 N N . ASP A 1 105 ? 21.455 0.343 -24.188 1.00 91.00 105 ASP A N 1
ATOM 815 C CA . ASP A 1 105 ? 20.865 1.670 -23.954 1.00 91.00 105 ASP A CA 1
ATOM 816 C C . ASP A 1 105 ? 19.356 1.565 -23.702 1.00 91.00 105 ASP A C 1
ATOM 818 O O . ASP A 1 105 ? 18.802 2.181 -22.785 1.00 91.00 105 ASP A O 1
ATOM 822 N N . ARG A 1 106 ? 18.672 0.734 -24.497 1.00 93.25 106 ARG A N 1
ATOM 823 C CA . ARG A 1 106 ? 17.228 0.505 -24.369 1.00 93.25 106 ARG A CA 1
ATOM 824 C C . ARG A 1 106 ? 16.889 -0.243 -23.083 1.00 93.25 106 ARG A C 1
ATOM 826 O O . ARG A 1 106 ? 15.891 0.088 -22.445 1.00 93.25 106 ARG A O 1
ATOM 833 N N . MET A 1 107 ? 17.707 -1.222 -22.696 1.00 94.00 107 MET A N 1
ATOM 834 C CA . MET A 1 107 ? 17.574 -1.941 -21.425 1.00 94.00 107 MET A CA 1
ATOM 835 C C . MET A 1 107 ? 17.664 -0.986 -20.237 1.00 94.00 107 MET A C 1
ATOM 837 O O . MET A 1 107 ? 16.776 -0.991 -19.384 1.00 94.00 107 MET A O 1
ATOM 841 N N . ILE A 1 108 ? 18.687 -0.128 -20.213 1.00 93.12 108 ILE A N 1
ATOM 842 C CA . ILE A 1 108 ? 18.873 0.884 -19.166 1.00 93.12 108 ILE A CA 1
ATOM 843 C C . ILE A 1 108 ? 17.664 1.822 -19.129 1.00 93.12 108 ILE A C 1
ATOM 845 O O . ILE A 1 108 ? 17.080 2.041 -18.065 1.00 93.12 108 ILE A O 1
ATOM 849 N N . ALA A 1 109 ? 17.215 2.310 -20.290 1.00 94.50 109 ALA A N 1
ATOM 850 C CA . ALA A 1 109 ? 16.062 3.200 -20.364 1.00 94.50 109 ALA A CA 1
ATOM 851 C C . ALA A 1 109 ? 14.792 2.570 -19.766 1.00 94.50 109 ALA A C 1
ATOM 853 O O . ALA A 1 109 ? 14.111 3.220 -18.966 1.00 94.50 109 ALA A O 1
ATOM 854 N N . TYR A 1 110 ? 14.487 1.308 -20.096 1.00 95.56 110 TYR A N 1
ATOM 855 C CA . TYR A 1 110 ? 13.337 0.609 -19.514 1.00 95.56 110 TYR A CA 1
ATOM 856 C C . TYR A 1 110 ? 13.508 0.324 -18.024 1.00 95.56 110 TYR A C 1
ATOM 858 O O . TYR A 1 110 ? 12.563 0.563 -17.274 1.00 95.56 110 TYR A O 1
ATOM 866 N N . ALA A 1 111 ? 14.686 -0.103 -17.566 1.00 94.62 111 ALA A N 1
ATOM 867 C CA . ALA A 1 111 ? 14.937 -0.352 -16.147 1.00 94.62 111 ALA A CA 1
ATOM 868 C C . ALA A 1 111 ? 14.674 0.908 -15.301 1.00 94.62 111 ALA A C 1
ATOM 870 O O . ALA A 1 111 ? 14.004 0.867 -14.261 1.00 94.62 111 ALA A O 1
ATOM 871 N N . GLU A 1 112 ? 15.121 2.068 -15.781 1.00 95.31 112 GLU A N 1
ATOM 872 C CA . GLU A 1 112 ? 14.861 3.332 -15.104 1.00 95.31 112 GLU A CA 1
ATOM 873 C C . GLU A 1 112 ? 13.387 3.774 -15.206 1.00 95.31 112 GLU A C 1
ATOM 875 O O . GLU A 1 112 ? 12.839 4.332 -14.250 1.00 95.31 112 GLU A O 1
ATOM 880 N N . MET A 1 113 ? 12.708 3.538 -16.338 1.00 95.69 113 MET A N 1
ATOM 881 C CA . MET A 1 113 ? 11.258 3.779 -16.471 1.00 95.69 113 MET A CA 1
ATOM 882 C C . MET A 1 113 ? 10.467 2.917 -15.483 1.00 95.69 113 MET A C 1
ATOM 884 O O . MET A 1 113 ? 9.577 3.422 -14.793 1.00 95.69 113 MET A O 1
ATOM 888 N N . ASN A 1 114 ? 10.839 1.644 -15.366 1.00 96.44 114 ASN A N 1
ATOM 889 C CA . ASN A 1 114 ? 10.262 0.677 -14.440 1.00 96.44 114 ASN A CA 1
ATOM 890 C C . ASN A 1 114 ? 10.420 1.140 -12.996 1.00 96.44 114 ASN A C 1
ATOM 892 O O . ASN A 1 114 ? 9.449 1.112 -12.240 1.00 96.44 114 ASN A O 1
ATOM 896 N N . SER A 1 115 ? 11.593 1.655 -12.624 1.00 96.44 115 SER A N 1
ATOM 897 C CA . SER A 1 115 ? 11.825 2.235 -11.296 1.00 96.44 115 SER A CA 1
ATOM 898 C C . SER A 1 115 ? 10.868 3.396 -10.984 1.00 96.44 115 SER A C 1
ATOM 900 O O . SER A 1 115 ? 10.213 3.396 -9.937 1.00 96.44 115 SER A O 1
ATOM 902 N N . ILE A 1 116 ? 10.708 4.340 -11.921 1.00 97.12 116 ILE A N 1
ATOM 903 C CA . ILE A 1 116 ? 9.822 5.508 -11.763 1.00 97.12 116 ILE A CA 1
ATOM 904 C C . ILE A 1 116 ? 8.362 5.075 -11.578 1.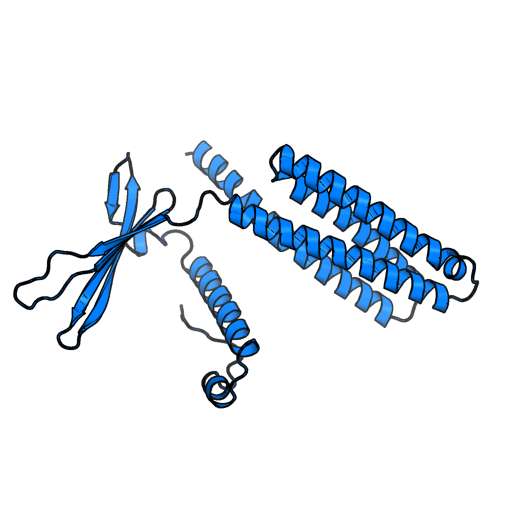00 97.12 116 ILE A C 1
ATOM 906 O O . ILE A 1 116 ? 7.685 5.544 -10.655 1.00 97.12 116 ILE A O 1
ATOM 910 N N . VAL A 1 117 ? 7.865 4.176 -12.435 1.00 97.00 117 VAL A N 1
ATOM 911 C CA . VAL A 1 117 ? 6.476 3.698 -12.354 1.00 97.00 117 VAL A CA 1
ATOM 912 C C . VAL A 1 117 ? 6.271 2.900 -11.071 1.00 97.00 117 VAL A C 1
ATOM 914 O O . VAL A 1 117 ? 5.358 3.211 -10.306 1.00 97.00 117 VAL A O 1
ATOM 917 N N . LYS A 1 118 ? 7.154 1.943 -10.768 1.00 96.44 118 LYS A N 1
ATOM 918 C CA . LYS A 1 118 ? 7.081 1.101 -9.566 1.00 96.44 118 LYS A CA 1
ATOM 919 C C . LYS A 1 118 ? 7.026 1.922 -8.280 1.00 96.44 118 LYS A C 1
ATOM 921 O O . LYS A 1 118 ? 6.192 1.647 -7.416 1.00 96.44 118 LYS A O 1
ATOM 926 N N . ALA A 1 119 ? 7.863 2.954 -8.159 1.00 96.69 119 ALA A N 1
ATOM 927 C CA . ALA A 1 119 ? 7.856 3.846 -7.001 1.00 96.69 119 ALA A CA 1
ATOM 928 C C . ALA A 1 119 ? 6.489 4.522 -6.812 1.00 96.69 119 ALA A C 1
ATOM 930 O O . ALA A 1 119 ? 5.968 4.593 -5.694 1.00 96.69 119 ALA A O 1
ATOM 931 N N . ARG A 1 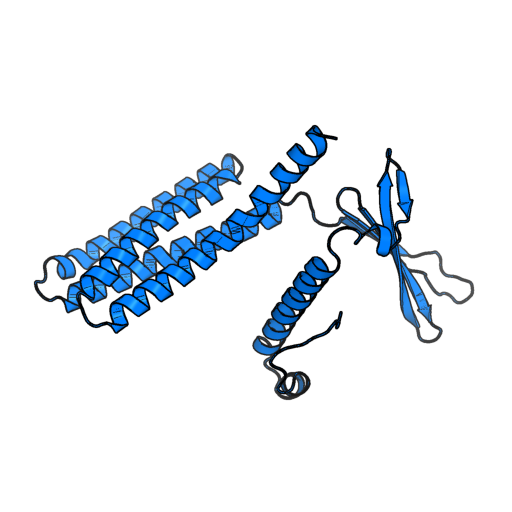120 ? 5.861 4.968 -7.908 1.00 97.38 120 ARG A N 1
ATOM 932 C CA . ARG A 1 120 ? 4.520 5.558 -7.855 1.00 97.38 120 ARG A CA 1
ATOM 933 C C . ARG A 1 120 ? 3.458 4.534 -7.481 1.00 97.38 120 ARG A C 1
ATOM 935 O O . ARG A 1 120 ? 2.610 4.856 -6.650 1.00 97.38 120 ARG A O 1
ATOM 942 N N . VAL A 1 121 ? 3.502 3.322 -8.036 1.00 95.56 121 VAL A N 1
ATOM 943 C CA . VAL A 1 121 ? 2.548 2.261 -7.676 1.00 95.56 121 VAL A CA 1
ATOM 944 C C . VAL A 1 121 ? 2.618 1.966 -6.175 1.00 95.56 121 VAL A C 1
ATOM 946 O O . VAL A 1 121 ? 1.592 2.048 -5.499 1.00 95.56 121 VAL A O 1
ATOM 949 N N . ARG A 1 122 ? 3.819 1.736 -5.624 1.00 94.12 122 ARG A N 1
ATOM 950 C CA . ARG A 1 122 ? 4.018 1.499 -4.180 1.00 94.12 122 ARG A CA 1
ATOM 951 C C . ARG A 1 122 ? 3.495 2.653 -3.325 1.00 94.12 122 ARG A C 1
ATOM 953 O O . ARG A 1 122 ? 2.838 2.428 -2.309 1.00 94.12 122 ARG A O 1
ATOM 960 N N . LEU A 1 123 ? 3.717 3.901 -3.745 1.00 95.38 123 LEU A N 1
ATOM 961 C CA . LEU A 1 123 ? 3.170 5.071 -3.052 1.00 95.38 123 LEU A CA 1
ATOM 962 C C . LEU A 1 123 ? 1.633 5.055 -3.018 1.00 95.38 123 LEU A C 1
ATOM 964 O O . LEU A 1 123 ? 1.040 5.334 -1.972 1.00 95.38 123 LEU A O 1
ATOM 968 N N . LEU A 1 124 ? 0.980 4.741 -4.141 1.00 93.38 124 LEU A N 1
ATOM 969 C CA . LEU A 1 124 ? -0.481 4.664 -4.214 1.00 93.38 124 LEU A CA 1
ATOM 970 C C . LEU A 1 124 ? -1.023 3.526 -3.343 1.00 93.38 124 LEU A C 1
ATOM 972 O O . LEU A 1 124 ? -1.966 3.758 -2.589 1.00 93.38 124 LEU A O 1
ATOM 976 N N . ILE A 1 125 ? -0.399 2.345 -3.368 1.00 90.56 125 ILE A N 1
ATOM 977 C CA . ILE A 1 125 ? -0.766 1.209 -2.505 1.00 90.56 125 ILE A CA 1
ATOM 978 C C . ILE A 1 125 ? -0.619 1.575 -1.028 1.00 90.56 125 ILE A C 1
ATOM 980 O O . ILE A 1 125 ? -1.550 1.377 -0.247 1.00 90.56 125 ILE A O 1
ATOM 984 N N . LYS A 1 126 ? 0.491 2.207 -0.635 1.00 90.81 126 LYS A N 1
ATOM 985 C CA . LYS A 1 126 ? 0.684 2.693 0.740 1.00 90.81 126 LYS A CA 1
ATOM 986 C C . LYS A 1 126 ? -0.429 3.655 1.161 1.00 90.81 126 LYS A C 1
ATOM 988 O O . LYS A 1 126 ? -0.958 3.544 2.268 1.00 90.81 126 LYS A O 1
ATOM 993 N N . ARG A 1 127 ? -0.823 4.583 0.280 1.00 91.81 127 ARG A N 1
ATOM 994 C CA . ARG A 1 127 ? -1.948 5.501 0.531 1.00 91.81 127 ARG A CA 1
ATOM 995 C C . ARG A 1 127 ? -3.284 4.762 0.634 1.00 91.81 127 ARG A C 1
ATOM 997 O O . ARG A 1 127 ? -4.082 5.134 1.490 1.00 91.81 127 ARG A O 1
ATOM 1004 N N . ILE A 1 128 ? -3.518 3.711 -0.158 1.00 87.12 128 ILE A N 1
ATOM 1005 C CA . ILE A 1 128 ? -4.699 2.840 -0.014 1.00 87.12 128 ILE A CA 1
ATOM 1006 C C . ILE A 1 128 ? -4.711 2.234 1.388 1.00 87.12 128 ILE A C 1
ATOM 1008 O O . ILE A 1 128 ? -5.708 2.367 2.092 1.00 87.12 128 ILE A O 1
ATOM 1012 N N . SER A 1 129 ? -3.607 1.634 1.833 1.00 82.25 129 SER A N 1
ATOM 1013 C CA . SER A 1 129 ? -3.511 1.018 3.162 1.00 82.25 129 SER A CA 1
ATOM 1014 C C . SER A 1 129 ? -3.820 2.009 4.285 1.00 82.25 129 SER A C 1
ATOM 1016 O O . SER A 1 129 ? -4.611 1.695 5.175 1.00 82.25 129 SER A O 1
ATOM 1018 N N . ILE A 1 130 ? -3.285 3.232 4.204 1.00 82.19 130 ILE A N 1
ATOM 1019 C CA . ILE A 1 130 ? -3.574 4.310 5.163 1.00 82.19 130 ILE A CA 1
ATOM 1020 C C . ILE A 1 130 ? -5.044 4.728 5.102 1.00 82.19 130 ILE A C 1
ATOM 1022 O O . ILE A 1 130 ? -5.687 4.861 6.140 1.00 82.19 130 ILE A O 1
ATOM 1026 N N . ASN A 1 131 ? -5.596 4.933 3.907 1.00 76.94 131 ASN A N 1
ATOM 1027 C CA . ASN A 1 131 ? -6.975 5.386 3.762 1.00 76.94 131 ASN A CA 1
ATOM 1028 C C . ASN A 1 131 ? -7.969 4.335 4.212 1.00 76.94 131 ASN A C 1
ATOM 1030 O O . ASN A 1 131 ? -8.938 4.690 4.869 1.00 76.94 131 ASN A O 1
ATOM 1034 N N . VAL A 1 132 ? -7.716 3.049 3.970 1.00 69.88 132 VAL A N 1
ATOM 1035 C CA . VAL A 1 132 ? -8.587 2.028 4.550 1.00 69.88 132 VAL A CA 1
ATOM 1036 C C . VAL A 1 132 ? -8.365 1.890 6.058 1.00 69.88 132 VAL A C 1
ATOM 1038 O O . VAL A 1 132 ? -9.324 1.630 6.772 1.00 69.88 132 VAL A O 1
ATOM 1041 N N . ALA A 1 133 ? -7.159 2.126 6.584 1.00 64.88 133 ALA A N 1
ATOM 1042 C CA . ALA A 1 133 ? -6.958 2.230 8.033 1.00 64.88 133 ALA A CA 1
ATOM 1043 C C . ALA A 1 133 ? -7.730 3.410 8.659 1.00 64.88 133 ALA A C 1
ATOM 1045 O O . ALA A 1 133 ? -8.173 3.308 9.801 1.00 64.88 133 ALA A O 1
ATOM 1046 N N . LYS A 1 134 ? -7.920 4.508 7.915 1.00 67.12 134 LYS A N 1
ATOM 1047 C CA . LYS A 1 134 ? -8.745 5.663 8.312 1.00 67.12 134 LYS A CA 1
ATOM 1048 C C . LYS A 1 134 ? -10.247 5.428 8.118 1.00 67.12 134 LYS A C 1
ATOM 1050 O O . LYS A 1 134 ? -11.032 5.891 8.934 1.00 67.12 134 LYS A O 1
ATOM 1055 N N . ALA A 1 135 ? -10.636 4.732 7.049 1.00 56.75 135 ALA A N 1
ATOM 1056 C CA . ALA A 1 135 ? -12.027 4.460 6.680 1.00 56.75 135 ALA A CA 1
ATOM 1057 C C . ALA A 1 135 ? -12.609 3.213 7.363 1.00 56.75 135 ALA A C 1
ATOM 1059 O O . ALA A 1 135 ? -13.807 2.961 7.263 1.00 56.75 135 ALA A O 1
ATOM 1060 N N . LEU A 1 136 ? -11.785 2.424 8.058 1.00 54.31 136 LEU A N 1
ATOM 1061 C CA . LEU A 1 136 ? -12.267 1.395 8.969 1.00 54.31 136 LEU A CA 1
ATOM 1062 C C . LEU A 1 136 ? -13.118 2.089 10.051 1.00 54.31 136 LEU A C 1
ATOM 1064 O O . LEU A 1 136 ? -12.572 2.906 10.793 1.00 54.31 136 LEU A O 1
ATOM 1068 N N . PRO A 1 137 ? -14.415 1.756 10.205 1.00 48.72 137 PRO A N 1
ATOM 1069 C CA . PRO A 1 137 ? -15.309 2.348 11.216 1.00 48.72 137 PRO A CA 1
ATOM 1070 C C . PRO A 1 137 ? -14.959 1.930 12.664 1.00 48.72 137 PRO A C 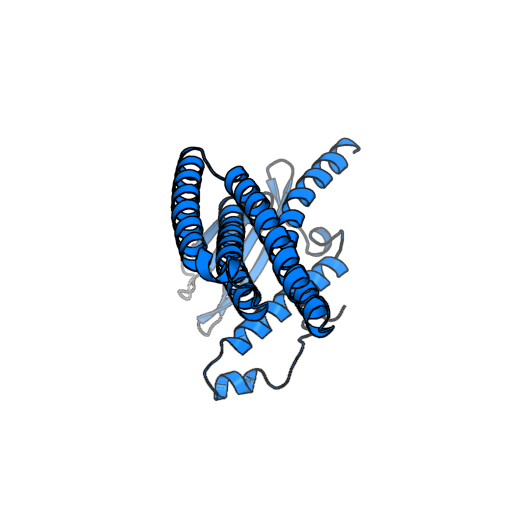1
ATOM 1072 O O . PRO A 1 137 ? -15.795 1.909 13.558 1.00 48.72 137 PRO A O 1
ATOM 1075 N N . ASN A 1 138 ? -13.707 1.548 12.892 1.00 56.38 138 ASN A N 1
ATOM 1076 C CA . ASN A 1 138 ? -13.303 0.416 13.705 1.00 56.38 138 ASN A CA 1
ATOM 1077 C C . ASN A 1 138 ? -11.957 0.720 14.383 1.00 56.38 138 ASN A C 1
ATOM 1079 O O . ASN A 1 138 ? -11.003 -0.049 14.297 1.00 56.38 138 ASN A O 1
ATOM 1083 N N . ARG A 1 139 ? -11.860 1.856 15.074 1.00 61.47 139 ARG A N 1
ATOM 1084 C CA . ARG A 1 139 ? -10.943 1.937 16.216 1.00 61.47 139 ARG A CA 1
ATOM 1085 C C . ARG A 1 139 ? -11.762 1.695 17.462 1.00 61.47 139 ARG A C 1
ATOM 1087 O O . ARG A 1 139 ? -12.825 2.289 17.625 1.00 61.47 139 ARG A O 1
ATOM 1094 N N . ALA A 1 140 ? -11.276 0.797 18.311 1.00 75.31 140 ALA A N 1
ATOM 1095 C CA . ALA A 1 140 ? -11.866 0.632 19.622 1.00 75.31 140 ALA A CA 1
ATOM 1096 C C . ALA A 1 140 ? -11.771 1.981 20.349 1.00 75.31 140 ALA A C 1
ATOM 1098 O O . ALA A 1 140 ? -10.678 2.523 20.509 1.00 75.31 140 ALA A O 1
ATOM 1099 N N . GLN A 1 141 ? -12.908 2.551 20.731 1.00 84.56 141 GLN A N 1
ATOM 1100 C CA . GLN A 1 141 ? -12.935 3.750 21.559 1.00 84.56 141 GLN A CA 1
ATOM 1101 C C . GLN A 1 141 ? -12.736 3.314 23.001 1.00 84.56 141 GLN A C 1
ATOM 1103 O O . GLN A 1 141 ? -13.590 2.605 23.536 1.00 84.56 141 GLN A O 1
ATOM 1108 N N . CYS A 1 142 ? -11.609 3.700 23.594 1.00 86.50 142 CYS A N 1
ATOM 1109 C CA . CYS A 1 142 ? -11.249 3.351 24.960 1.00 86.50 142 CYS A CA 1
ATOM 1110 C C . CYS A 1 142 ? -11.382 4.561 25.884 1.00 86.50 142 CYS A C 1
ATOM 1112 O O . CYS A 1 142 ? -10.968 5.661 25.527 1.00 86.50 142 CYS A O 1
ATOM 1114 N N . VAL A 1 143 ? -11.928 4.336 27.074 1.00 92.62 143 VAL A N 1
ATOM 1115 C CA . VAL A 1 143 ? -12.002 5.314 28.159 1.00 92.62 143 VAL A CA 1
ATOM 1116 C C . VAL A 1 143 ? -11.466 4.655 29.421 1.00 92.62 143 VAL A C 1
ATOM 1118 O O . VAL A 1 143 ? -11.904 3.559 29.777 1.00 92.62 143 VAL A O 1
ATOM 1121 N N . GLU A 1 144 ? -10.532 5.326 30.083 1.00 91.81 144 GLU A N 1
ATOM 1122 C CA . GLU A 1 144 ? -9.997 4.933 31.384 1.00 91.81 144 GLU A CA 1
ATOM 1123 C C . GLU A 1 144 ? -10.595 5.821 32.472 1.00 91.81 144 GLU A C 1
ATOM 1125 O O . GLU A 1 144 ? -10.840 7.011 32.261 1.00 91.81 144 GLU A O 1
ATOM 1130 N N . LYS A 1 145 ? -10.908 5.215 33.61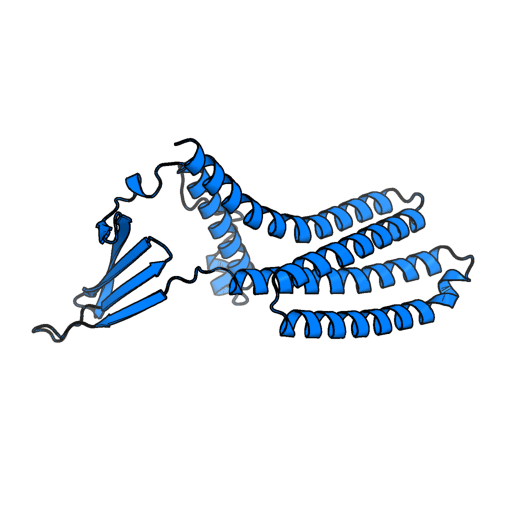4 1.00 92.75 145 LYS A N 1
ATOM 1131 C CA . LYS A 1 145 ? -11.439 5.896 34.791 1.00 92.75 145 LYS A CA 1
ATOM 1132 C C . LYS A 1 145 ? -10.825 5.298 36.040 1.00 92.75 145 LYS A C 1
ATOM 1134 O O . LYS A 1 145 ? -10.770 4.078 36.165 1.00 92.75 145 LYS A O 1
ATOM 1139 N N . GLU A 1 146 ? -10.446 6.156 36.968 1.00 90.56 146 GLU A N 1
ATOM 1140 C CA . GLU A 1 146 ? -9.972 5.761 38.289 1.00 90.56 146 GLU A CA 1
ATOM 1141 C C . GLU A 1 146 ? -11.136 5.757 39.285 1.00 90.56 146 GLU A C 1
ATOM 1143 O O . GLU A 1 146 ? -12.065 6.569 39.194 1.00 90.56 146 GLU A O 1
ATOM 1148 N N . SER A 1 147 ? -11.118 4.810 40.221 1.00 88.06 147 SER A N 1
ATOM 1149 C CA . SER A 1 147 ? -12.023 4.817 41.367 1.00 88.06 147 SER A CA 1
ATOM 1150 C C . SER A 1 147 ? -11.609 5.882 42.380 1.00 88.06 147 SER A C 1
ATOM 1152 O O . SER A 1 147 ? -10.497 6.404 42.349 1.00 88.06 147 SER A O 1
ATOM 1154 N N . LYS A 1 148 ? -12.490 6.161 43.347 1.00 86.56 148 LYS A N 1
ATOM 1155 C CA . LYS A 1 148 ? -12.054 6.857 44.562 1.00 86.56 148 LYS A CA 1
ATOM 1156 C C . LYS A 1 148 ? -10.975 6.016 45.269 1.00 86.56 148 LYS A C 1
ATOM 1158 O O . LYS A 1 148 ? -11.078 4.784 45.204 1.00 86.56 148 LYS A O 1
ATOM 1163 N N . PRO A 1 149 ? -9.997 6.656 45.932 1.00 85.50 149 PRO A N 1
ATOM 1164 C CA . PRO A 1 149 ? -9.040 5.955 46.776 1.00 85.50 149 PRO A CA 1
ATOM 1165 C C . PRO A 1 149 ? -9.763 5.141 47.854 1.00 85.50 149 PRO A C 1
ATOM 1167 O O . PRO A 1 149 ? -10.749 5.615 48.427 1.00 85.50 149 PRO A O 1
ATOM 1170 N N . ASN A 1 150 ? -9.302 3.918 48.104 1.00 80.06 150 ASN A N 1
ATOM 1171 C CA . ASN A 1 150 ? -9.761 3.114 49.239 1.00 80.06 150 ASN A CA 1
ATOM 1172 C C . ASN A 1 150 ? -9.128 3.612 50.561 1.00 80.06 150 ASN A C 1
ATOM 1174 O O . ASN A 1 150 ? -8.415 4.614 50.579 1.00 80.06 150 ASN A O 1
ATOM 1178 N N . GLU A 1 151 ? -9.373 2.913 51.674 1.00 79.12 151 GLU A N 1
ATOM 1179 C CA . GLU A 1 151 ? -8.818 3.258 53.000 1.00 79.12 151 GLU A CA 1
ATOM 1180 C C . GLU A 1 151 ? -7.278 3.286 53.038 1.00 79.12 151 GLU A C 1
ATOM 1182 O O . GLU A 1 151 ? -6.699 4.002 53.851 1.00 79.12 151 GLU A O 1
ATOM 1187 N N . ASN A 1 152 ? -6.618 2.572 52.120 1.00 79.44 152 ASN A N 1
ATOM 1188 C CA . ASN A 1 152 ? -5.161 2.538 51.981 1.00 79.44 152 ASN A CA 1
ATOM 1189 C C . ASN A 1 152 ? -4.626 3.584 50.983 1.00 79.44 152 ASN A C 1
ATOM 1191 O O . ASN A 1 152 ? -3.419 3.672 50.780 1.00 79.44 152 ASN A O 1
ATOM 1195 N N . GLY A 1 153 ? -5.503 4.377 50.355 1.00 79.75 153 GLY A N 1
ATOM 1196 C CA . GLY A 1 153 ? -5.141 5.352 49.323 1.00 79.75 153 GLY A CA 1
ATOM 1197 C C . GLY A 1 153 ? -5.015 4.773 47.908 1.00 79.75 153 GLY A C 1
ATOM 1198 O O . GLY A 1 153 ? -4.710 5.516 46.976 1.00 79.75 153 GLY A O 1
ATOM 1199 N N . ASP A 1 154 ? -5.288 3.482 47.717 1.00 83.31 154 ASP A N 1
ATOM 1200 C CA . ASP A 1 154 ? -5.151 2.806 46.429 1.00 83.31 154 ASP A CA 1
ATOM 1201 C C . ASP A 1 154 ? -6.340 3.083 45.499 1.00 83.31 154 ASP A C 1
ATOM 1203 O O . ASP A 1 154 ? -7.500 3.101 45.927 1.00 83.31 154 ASP A O 1
ATOM 1207 N N . VAL A 1 155 ? -6.064 3.225 44.198 1.00 86.25 155 VAL A N 1
ATOM 1208 C CA . VAL A 1 155 ? -7.077 3.442 43.153 1.00 86.25 155 VAL A CA 1
ATOM 1209 C C . VAL A 1 155 ? -7.190 2.240 42.222 1.00 86.25 155 VAL A C 1
ATOM 1211 O O . VAL A 1 155 ? -6.199 1.682 41.759 1.00 86.25 155 VAL A O 1
ATOM 1214 N N . THR A 1 156 ? -8.422 1.851 41.906 1.00 87.50 156 THR A N 1
ATOM 1215 C CA . THR A 1 156 ? -8.707 0.852 40.872 1.00 87.50 156 THR A CA 1
ATOM 1216 C C . THR A 1 156 ? -8.879 1.547 39.528 1.00 87.50 156 THR A C 1
ATOM 1218 O O . THR A 1 156 ? -9.678 2.478 39.403 1.00 87.50 156 THR A O 1
ATOM 1221 N N . ILE A 1 157 ? -8.184 1.069 38.497 1.00 89.12 157 ILE A N 1
ATOM 1222 C CA . ILE A 1 157 ? -8.266 1.618 37.139 1.00 89.12 157 ILE A CA 1
ATOM 1223 C C . ILE A 1 157 ? -9.233 0.767 36.322 1.00 89.12 157 ILE A C 1
ATOM 1225 O O . ILE A 1 157 ? -9.034 -0.428 36.142 1.00 89.12 157 ILE A O 1
ATOM 1229 N N . THR A 1 158 ? -10.284 1.370 35.779 1.00 92.56 158 THR A N 1
ATOM 1230 C CA . THR A 1 158 ? -11.204 0.697 34.857 1.00 92.56 158 THR A CA 1
ATOM 1231 C C . THR A 1 158 ? -11.021 1.232 33.447 1.00 92.56 158 THR A C 1
ATOM 1233 O O . THR A 1 158 ? -11.361 2.378 33.155 1.00 92.56 158 THR A O 1
ATOM 1236 N N . ARG A 1 159 ? -10.561 0.372 32.538 1.00 92.44 159 ARG A N 1
ATOM 1237 C CA . ARG A 1 159 ? -10.464 0.643 31.103 1.00 92.44 159 ARG A CA 1
ATOM 1238 C C . ARG A 1 159 ? -11.618 -0.019 30.367 1.00 92.44 159 ARG A C 1
ATOM 1240 O O . ARG A 1 159 ? -11.730 -1.240 30.337 1.00 92.44 159 ARG A O 1
ATOM 1247 N N . THR A 1 160 ? -12.461 0.777 29.723 1.00 91.62 160 THR A N 1
ATOM 1248 C CA . THR A 1 160 ? -13.549 0.280 28.872 1.00 91.62 160 THR A CA 1
ATOM 1249 C C . THR A 1 160 ? -13.254 0.606 27.422 1.00 91.62 160 THR A C 1
ATOM 1251 O O . THR A 1 160 ? -13.153 1.779 27.082 1.00 91.62 160 THR A O 1
ATOM 1254 N N . CYS A 1 161 ? -13.160 -0.404 26.561 1.00 90.62 161 CYS A N 1
ATOM 1255 C CA . CYS A 1 161 ? -13.019 -0.220 25.120 1.00 90.62 161 CYS A CA 1
ATOM 1256 C C . CYS A 1 161 ? -14.257 -0.734 24.387 1.00 90.62 161 CYS A C 1
ATOM 1258 O O . CYS A 1 161 ? -14.756 -1.818 24.676 1.00 90.62 161 CYS A O 1
ATOM 1260 N N . THR A 1 162 ? -14.741 0.022 23.408 1.00 87.81 162 THR A N 1
ATOM 1261 C CA . THR A 1 162 ? -15.917 -0.326 22.597 1.00 87.81 162 THR A CA 1
ATOM 1262 C C . THR A 1 162 ? -15.548 -0.390 21.127 1.00 87.81 162 THR A C 1
ATOM 1264 O O . THR A 1 162 ? -14.968 0.551 20.593 1.00 87.81 162 THR A O 1
ATOM 1267 N N . TYR A 1 163 ? -15.900 -1.490 20.469 1.00 84.25 163 TYR A N 1
ATOM 1268 C CA . TYR A 1 163 ? -15.623 -1.745 19.061 1.00 84.25 163 TYR A CA 1
ATOM 1269 C C . TYR A 1 163 ? -16.828 -2.432 18.422 1.00 84.25 163 TYR A C 1
ATOM 1271 O O . TYR A 1 163 ? -17.113 -3.589 18.723 1.00 84.25 163 TYR A O 1
ATOM 1279 N N . GLN A 1 164 ? -17.541 -1.736 17.535 1.00 83.31 164 GLN A N 1
ATOM 1280 C CA . GLN A 1 164 ? -18.791 -2.232 16.946 1.00 83.31 164 GLN A CA 1
ATOM 1281 C C . GLN A 1 164 ? -19.778 -2.728 18.025 1.00 83.31 164 GLN A C 1
ATOM 1283 O O . GLN A 1 164 ? -20.167 -1.977 18.918 1.00 83.31 164 GLN A O 1
ATOM 1288 N N . ASN A 1 165 ? -20.162 -4.005 17.962 1.00 85.88 165 ASN A N 1
ATOM 1289 C CA . ASN A 1 165 ? -21.045 -4.660 18.920 1.00 85.88 165 ASN A CA 1
ATOM 1290 C C . ASN A 1 165 ? -20.293 -5.223 20.129 1.00 85.88 165 ASN A C 1
ATOM 1292 O O . ASN A 1 165 ? -20.902 -5.881 20.959 1.00 85.88 165 ASN A O 1
ATOM 1296 N N . TYR A 1 166 ? -18.993 -4.989 20.255 1.00 87.31 166 TYR A N 1
ATOM 1297 C CA . TYR A 1 166 ? -18.177 -5.530 21.331 1.00 87.31 166 TYR A CA 1
ATOM 1298 C C . TYR A 1 166 ? -17.776 -4.451 22.325 1.00 87.31 166 TYR A C 1
ATOM 1300 O O . TYR A 1 166 ? -17.547 -3.292 21.972 1.00 87.31 166 TYR A O 1
ATOM 1308 N N . ARG A 1 167 ? -17.663 -4.855 23.585 1.00 91.50 167 ARG A N 1
ATOM 1309 C CA . ARG A 1 167 ? -17.108 -4.042 24.663 1.00 91.50 167 ARG A CA 1
ATOM 1310 C C . ARG A 1 167 ? -16.155 -4.898 25.479 1.00 91.50 167 ARG A C 1
ATOM 1312 O O . ARG A 1 167 ? -16.550 -5.963 25.936 1.00 91.50 167 ARG A O 1
ATOM 1319 N N . SER A 1 168 ? -14.932 -4.436 25.694 1.00 91.81 168 SER A N 1
ATOM 1320 C CA . SER A 1 168 ? -14.037 -5.000 26.700 1.00 91.81 168 SER A CA 1
ATOM 1321 C C . SER A 1 168 ? -13.997 -4.082 27.914 1.00 91.81 168 SER A C 1
ATOM 1323 O O . SER A 1 168 ? -14.002 -2.858 27.780 1.00 91.81 168 SER A O 1
ATOM 1325 N N . VAL A 1 169 ? -13.982 -4.675 29.100 1.00 92.31 169 VAL A N 1
ATOM 1326 C CA . VAL A 1 169 ? -13.789 -3.974 30.368 1.00 92.31 169 VAL A CA 1
ATOM 1327 C C . VAL A 1 169 ? -12.620 -4.640 31.070 1.00 92.31 169 VAL A C 1
ATOM 1329 O O . VAL A 1 169 ? -12.685 -5.834 31.368 1.00 92.31 169 VAL A O 1
ATOM 1332 N N . SER A 1 170 ? -11.567 -3.871 31.303 1.00 93.44 170 SER A N 1
ATOM 1333 C CA . SER A 1 170 ? -10.371 -4.289 32.019 1.00 93.44 170 SER A CA 1
ATOM 1334 C C . SER A 1 170 ? -10.294 -3.523 33.332 1.00 93.44 170 SER A C 1
ATOM 1336 O O . SER A 1 170 ? -10.453 -2.304 33.344 1.00 93.44 170 SER A O 1
ATOM 1338 N N . ILE A 1 171 ? -10.094 -4.241 34.429 1.00 91.88 171 ILE A N 1
ATOM 1339 C CA . ILE A 1 171 ? -9.997 -3.694 35.780 1.00 91.88 171 ILE A CA 1
ATOM 1340 C C . ILE A 1 171 ? -8.578 -3.962 36.263 1.00 91.88 171 ILE A C 1
ATOM 1342 O O . ILE A 1 171 ? -8.155 -5.118 36.310 1.00 91.88 171 ILE A O 1
ATOM 1346 N N . GLY A 1 172 ? -7.859 -2.886 36.547 1.00 91.06 172 GLY A N 1
ATOM 1347 C CA . GLY A 1 172 ? -6.524 -2.869 37.107 1.00 91.06 172 GLY A CA 1
ATOM 1348 C C . GLY A 1 172 ? -6.590 -2.620 38.608 1.00 91.06 172 GLY A C 1
ATOM 1349 O O . GLY A 1 172 ? -6.942 -1.517 39.026 1.00 91.06 172 GLY A O 1
ATOM 1350 N N . GLU A 1 173 ? -6.252 -3.631 39.399 1.00 87.38 173 GLU A N 1
ATOM 1351 C CA . GLU A 1 173 ? -6.179 -3.550 40.858 1.00 87.38 173 GLU A CA 1
ATOM 1352 C C . GLU A 1 173 ? -4.711 -3.442 41.287 1.00 87.38 173 GLU A C 1
ATOM 1354 O O . GLU A 1 173 ? -3.893 -4.261 40.856 1.00 87.38 173 GLU A O 1
ATOM 1359 N N . PRO A 1 174 ? -4.333 -2.434 42.082 1.00 82.81 174 PRO A N 1
ATOM 1360 C CA . PRO A 1 174 ? -2.976 -2.317 42.592 1.00 82.81 174 PRO A CA 1
ATOM 1361 C C . PRO A 1 174 ? -2.699 -3.392 43.651 1.00 82.81 174 PRO A C 1
ATOM 1363 O O . PRO A 1 174 ? -3.554 -3.731 44.466 1.00 82.81 174 PRO A O 1
ATOM 1366 N N . ASP A 1 175 ? -1.488 -3.937 43.633 1.00 80.12 175 ASP A N 1
ATOM 1367 C CA . ASP A 1 175 ? -0.960 -4.779 44.696 1.00 80.12 175 ASP A CA 1
ATOM 1368 C C . ASP A 1 175 ? -0.275 -3.935 45.782 1.00 80.12 175 ASP A C 1
ATOM 1370 O O . ASP A 1 175 ? -0.023 -2.744 45.611 1.00 80.12 175 ASP A O 1
ATOM 1374 N N . TYR A 1 176 ? 0.096 -4.573 46.895 1.00 74.81 176 TYR A N 1
ATOM 1375 C CA . TYR A 1 176 ? 0.766 -3.920 48.030 1.00 74.81 176 TYR A CA 1
ATOM 1376 C C . TYR A 1 176 ? 2.132 -3.278 47.697 1.00 74.81 176 TYR A C 1
ATOM 1378 O O . TYR A 1 176 ? 2.736 -2.639 48.555 1.00 74.81 176 TYR A O 1
ATOM 1386 N N . LYS A 1 177 ? 2.656 -3.478 46.479 1.00 77.94 177 LYS A N 1
ATOM 1387 C CA . LYS A 1 177 ? 3.894 -2.874 45.962 1.00 77.94 177 LYS A CA 1
ATOM 1388 C C . LYS A 1 177 ? 3.613 -1.782 44.921 1.00 77.94 177 LYS A C 1
ATOM 1390 O O . LYS A 1 177 ? 4.554 -1.307 44.289 1.00 77.94 177 LYS A O 1
ATOM 1395 N N . GLY A 1 178 ? 2.348 -1.414 44.705 1.00 71.00 178 GLY A N 1
ATOM 1396 C CA . GLY A 1 178 ? 1.923 -0.427 43.712 1.00 71.00 178 GLY A CA 1
ATOM 1397 C C . GLY A 1 178 ? 1.899 -0.941 42.268 1.00 71.00 178 GLY A C 1
ATOM 1398 O O . GLY A 1 178 ? 1.797 -0.142 41.339 1.00 71.00 178 GLY A O 1
ATOM 1399 N N . ARG A 1 179 ? 2.005 -2.255 42.032 1.00 77.50 179 ARG A N 1
ATOM 1400 C CA . ARG A 1 179 ? 1.914 -2.850 40.685 1.00 77.50 179 ARG A CA 1
ATOM 1401 C C . ARG A 1 179 ? 0.466 -3.197 40.372 1.00 77.50 179 ARG A C 1
ATOM 1403 O O . ARG A 1 179 ? -0.223 -3.757 41.210 1.00 77.50 179 ARG A O 1
ATOM 1410 N N . THR A 1 180 ? 0.009 -2.942 39.152 1.00 77.94 180 THR A N 1
ATOM 1411 C CA . THR A 1 180 ? -1.391 -3.183 38.775 1.00 77.94 180 THR A CA 1
ATOM 1412 C C . THR A 1 180 ? -1.593 -4.575 38.173 1.00 77.94 180 THR A C 1
ATOM 1414 O O . THR A 1 180 ? -1.043 -4.894 37.116 1.00 77.94 180 THR A O 1
ATOM 1417 N N . PHE A 1 181 ? -2.425 -5.396 38.808 1.00 83.88 181 PHE A N 1
ATOM 1418 C CA . PHE A 1 181 ? -2.929 -6.645 38.251 1.00 83.88 181 PHE A CA 1
ATOM 1419 C C . PHE A 1 181 ? -4.179 -6.386 37.409 1.00 83.88 181 PHE A C 1
ATOM 1421 O O . PHE A 1 181 ? -5.130 -5.761 37.870 1.00 83.88 181 PHE A O 1
ATOM 1428 N N . TRP A 1 182 ? -4.201 -6.887 36.174 1.00 85.69 182 TRP A N 1
ATOM 1429 C CA . TRP A 1 182 ? -5.303 -6.651 35.243 1.00 85.69 182 TRP A CA 1
ATOM 1430 C C . TRP A 1 182 ? -6.189 -7.883 35.084 1.00 85.69 182 TRP A C 1
ATOM 1432 O O . TRP A 1 182 ? -5.734 -8.947 34.670 1.00 85.69 182 TRP A O 1
ATOM 1442 N N . SER A 1 183 ? -7.490 -7.711 35.302 1.00 87.69 183 SER A N 1
ATOM 1443 C CA . SER A 1 183 ? -8.517 -8.673 34.900 1.00 87.69 183 SER A CA 1
ATOM 1444 C C . SER A 1 183 ? -9.340 -8.104 33.747 1.00 87.69 183 SER A C 1
ATOM 1446 O O . SER A 1 183 ? -9.615 -6.909 33.710 1.00 87.69 183 SER A O 1
ATOM 1448 N N . SER A 1 184 ? -9.727 -8.929 32.771 1.00 88.50 184 SER A N 1
ATOM 1449 C CA . SER A 1 184 ? -10.467 -8.465 31.586 1.00 88.50 184 SER A CA 1
ATOM 1450 C C . SER A 1 184 ? -11.717 -9.297 31.322 1.00 88.50 184 SER A C 1
ATOM 1452 O O . SER A 1 184 ? -11.726 -10.516 31.489 1.00 88.50 184 SER A O 1
ATOM 1454 N N . LYS A 1 185 ? -12.788 -8.630 30.891 1.00 90.69 185 LYS A N 1
ATOM 1455 C CA . LYS A 1 185 ? -14.066 -9.235 30.492 1.00 90.69 185 LYS A CA 1
ATOM 1456 C C . LYS A 1 185 ? -14.485 -8.682 29.134 1.00 90.69 185 LYS A C 1
ATOM 1458 O O . LYS A 1 185 ? -14.317 -7.493 28.872 1.00 90.69 185 LYS A O 1
ATOM 1463 N N . VAL A 1 186 ? -15.065 -9.533 28.292 1.00 89.81 186 VAL A N 1
ATOM 1464 C CA . VAL A 1 186 ? -15.594 -9.150 26.976 1.00 89.81 186 VAL A CA 1
ATOM 1465 C C . VAL A 1 186 ? -17.111 -9.301 26.975 1.00 89.81 186 VAL A C 1
ATOM 1467 O O . VAL A 1 186 ? -17.669 -10.212 27.587 1.00 89.81 186 VAL A O 1
ATOM 1470 N N . TYR A 1 187 ? -17.782 -8.381 26.297 1.00 91.19 187 TYR A N 1
ATOM 1471 C CA . TYR A 1 187 ? -19.227 -8.292 26.182 1.00 91.19 187 TYR A CA 1
ATOM 1472 C C . TYR A 1 187 ? -19.616 -8.120 24.713 1.00 91.19 187 TYR A C 1
ATOM 1474 O O . TYR A 1 187 ? -18.930 -7.422 23.964 1.00 91.19 187 TYR A O 1
ATOM 1482 N N . LEU A 1 188 ? -20.741 -8.712 24.322 1.00 89.94 188 LEU A N 1
ATOM 1483 C CA . LEU A 1 188 ? -21.351 -8.582 23.001 1.00 89.94 188 LEU A CA 1
ATOM 1484 C C . LEU A 1 188 ? -22.717 -7.902 23.132 1.00 89.94 188 LEU A C 1
ATOM 1486 O O . LEU A 1 188 ? -23.501 -8.213 24.027 1.00 89.94 188 LEU A O 1
ATOM 1490 N N . LYS A 1 189 ? -23.013 -6.975 22.227 1.00 90.00 189 LYS A N 1
ATOM 1491 C CA . LYS A 1 189 ? -24.277 -6.255 22.154 1.00 90.00 189 LYS A CA 1
ATOM 1492 C C . LYS A 1 189 ? -25.333 -7.159 21.526 1.00 90.00 189 LYS A C 1
ATOM 1494 O O . LYS A 1 189 ? -25.262 -7.471 20.340 1.00 90.00 189 LYS A O 1
ATOM 1499 N N . GLN A 1 190 ? -26.317 -7.551 22.321 1.00 89.19 190 GLN A N 1
ATOM 1500 C CA . GLN A 1 190 ? -27.467 -8.355 21.927 1.00 89.19 190 GLN A CA 1
ATOM 1501 C C . GLN A 1 190 ? -28.730 -7.583 22.310 1.00 89.19 190 GLN A C 1
ATOM 1503 O O . GLN A 1 190 ? -28.862 -7.138 23.447 1.00 89.19 190 GLN A O 1
ATOM 1508 N N . ASN A 1 191 ? -29.634 -7.360 21.351 1.00 89.31 191 ASN A N 1
ATOM 1509 C CA . ASN A 1 191 ? -30.885 -6.616 21.568 1.00 89.31 191 ASN A CA 1
ATOM 1510 C C . ASN A 1 191 ? -30.685 -5.247 22.252 1.00 89.31 191 ASN A C 1
ATOM 1512 O O . ASN A 1 191 ? -31.451 -4.843 23.118 1.00 89.31 191 ASN A O 1
ATOM 1516 N N . GLY A 1 192 ? -29.610 -4.539 21.893 1.00 87.75 192 GLY A N 1
ATOM 1517 C CA . GLY A 1 192 ? -29.282 -3.229 22.464 1.00 87.75 192 GLY A CA 1
ATOM 1518 C C . GLY A 1 192 ? -28.469 -3.261 23.765 1.00 87.75 192 GLY A C 1
ATOM 1519 O O . GLY A 1 192 ? -27.871 -2.239 24.101 1.00 87.75 192 GLY A O 1
ATOM 1520 N N . VAL A 1 193 ? -28.352 -4.410 24.437 1.00 91.69 193 VAL A N 1
ATOM 1521 C CA . VAL A 1 193 ? -27.688 -4.561 25.744 1.00 91.69 193 VAL A CA 1
ATOM 1522 C C . VAL A 1 193 ? -26.371 -5.329 25.607 1.00 91.69 193 VAL A C 1
ATOM 1524 O O . VAL A 1 193 ? -26.266 -6.265 24.821 1.00 91.69 193 VAL A O 1
ATOM 1527 N N . PHE A 1 194 ? -25.341 -4.939 26.361 1.00 91.69 194 PHE A N 1
ATOM 1528 C CA . PHE A 1 194 ? -24.063 -5.655 26.390 1.00 91.69 194 PHE A CA 1
ATOM 1529 C C . PHE A 1 194 ? -24.120 -6.830 27.368 1.00 91.69 194 PHE A C 1
ATOM 1531 O O . PHE A 1 194 ? -24.184 -6.632 28.579 1.00 91.69 194 PHE A O 1
ATOM 1538 N N . VAL A 1 195 ? -24.049 -8.049 26.837 1.00 92.44 195 VAL A N 1
ATOM 1539 C CA . VAL A 1 195 ? -24.058 -9.299 27.605 1.00 92.44 195 VAL A CA 1
ATOM 1540 C C . VAL A 1 195 ? -22.643 -9.861 27.654 1.00 92.44 195 VAL A C 1
ATOM 1542 O O . VAL A 1 195 ? -21.947 -9.877 26.638 1.00 92.44 195 VAL A O 1
ATOM 1545 N N . LYS A 1 196 ? -22.192 -10.299 28.835 1.00 92.50 196 LYS A N 1
ATOM 1546 C CA . LYS A 1 196 ? -20.862 -10.901 29.003 1.00 92.50 196 LYS A CA 1
ATOM 1547 C C . LYS A 1 196 ? -20.772 -12.160 28.141 1.00 92.50 196 LYS A C 1
ATOM 1549 O O . LYS A 1 196 ? -21.623 -13.037 28.248 1.00 92.50 196 LYS A O 1
ATOM 1554 N N . VAL A 1 197 ? -19.726 -12.259 27.331 1.00 88.50 197 VAL A N 1
ATOM 1555 C CA . VAL A 1 197 ? -19.439 -13.447 26.521 1.00 88.50 197 VAL A CA 1
ATOM 1556 C C . VAL A 1 197 ? -18.251 -14.198 27.104 1.00 88.50 197 VAL A C 1
ATOM 1558 O O . VAL A 1 197 ? -17.322 -13.603 27.652 1.00 88.50 197 VAL A O 1
ATOM 1561 N N . THR A 1 198 ? -18.297 -15.524 27.029 1.00 83.56 198 THR A N 1
ATOM 1562 C CA . THR A 1 198 ? -17.151 -16.374 27.363 1.00 83.56 198 THR A CA 1
ATOM 1563 C C . THR A 1 198 ? -16.199 -16.437 26.172 1.00 83.56 198 THR A C 1
ATOM 1565 O O . THR A 1 198 ? -16.621 -16.240 25.034 1.00 83.56 198 THR A O 1
ATOM 1568 N N . ASN A 1 199 ? -14.925 -16.763 26.412 1.00 70.06 199 ASN A N 1
ATOM 1569 C CA . ASN A 1 199 ? -13.954 -16.955 25.328 1.00 70.06 199 ASN A CA 1
ATOM 1570 C C . ASN A 1 199 ? -14.453 -18.001 24.318 1.00 70.06 199 ASN A C 1
ATOM 1572 O O . ASN A 1 199 ? -14.422 -17.763 23.116 1.00 70.06 199 ASN A O 1
ATOM 1576 N N . ALA A 1 200 ? -15.012 -19.115 24.803 1.00 70.12 200 ALA A N 1
ATOM 1577 C CA . ALA A 1 200 ? -15.594 -20.144 23.945 1.00 70.12 200 ALA A CA 1
ATOM 1578 C C . ALA A 1 200 ? -16.727 -19.594 23.060 1.00 70.12 200 ALA A C 1
ATOM 1580 O O . ALA A 1 200 ? -16.761 -19.878 21.869 1.00 70.12 200 ALA A O 1
ATOM 1581 N N . ALA A 1 201 ? -17.611 -18.755 23.612 1.00 71.44 201 ALA A N 1
ATOM 1582 C CA . ALA A 1 201 ? -18.706 -18.125 22.872 1.00 71.44 201 ALA A CA 1
ATOM 1583 C C . ALA A 1 201 ? -18.275 -16.941 21.984 1.00 71.44 201 ALA A C 1
ATOM 1585 O O . ALA A 1 201 ? -19.105 -16.407 21.249 1.00 71.44 201 ALA A O 1
ATOM 1586 N N . PHE A 1 202 ? -17.018 -16.508 22.081 1.00 68.38 202 PHE A N 1
ATOM 1587 C CA . PHE A 1 202 ? -16.439 -15.439 21.272 1.00 68.38 202 PHE A CA 1
ATOM 1588 C C . PHE A 1 202 ? -15.592 -15.991 20.108 1.00 68.38 202 PHE A C 1
ATOM 1590 O O . PHE A 1 202 ? -15.525 -15.370 19.050 1.00 68.38 202 PHE A O 1
ATOM 1597 N N . PHE A 1 203 ? -14.977 -17.168 20.272 1.00 69.81 203 PHE A N 1
ATOM 1598 C CA . PHE A 1 203 ? -14.065 -17.791 19.293 1.00 69.81 203 PHE A CA 1
ATOM 1599 C C . PHE A 1 203 ? -14.662 -19.001 18.537 1.00 69.81 203 PHE A C 1
ATOM 1601 O O . PHE A 1 203 ? -13.971 -19.746 17.845 1.00 69.81 203 PHE A O 1
ATOM 1608 N N . ASN A 1 204 ? -15.973 -19.168 18.628 1.00 63.34 204 ASN A N 1
ATOM 1609 C CA . ASN A 1 204 ? -16.800 -20.337 18.315 1.00 63.34 204 ASN A CA 1
ATOM 1610 C C . ASN A 1 204 ? -16.954 -20.738 16.835 1.00 63.34 204 ASN A C 1
ATOM 1612 O O . ASN A 1 204 ? -17.796 -21.585 16.546 1.00 63.34 204 ASN A O 1
ATOM 1616 N N . GLN A 1 205 ? -16.181 -20.205 15.886 1.00 60.09 205 GLN A N 1
ATOM 1617 C CA . GLN A 1 205 ? -16.303 -20.665 14.489 1.00 60.09 205 GLN A CA 1
ATOM 1618 C C . GLN A 1 205 ? -14.998 -20.954 13.754 1.00 60.09 205 GLN A C 1
ATOM 1620 O O . GLN A 1 205 ? -15.061 -21.497 12.652 1.00 60.09 205 GLN A O 1
ATOM 1625 N N . ASN A 1 206 ? -13.825 -20.641 14.316 1.00 70.75 206 ASN A N 1
ATOM 1626 C CA . ASN A 1 206 ? -12.563 -21.023 13.677 1.00 70.75 206 ASN A CA 1
ATOM 1627 C C . ASN A 1 206 ? -11.348 -20.824 14.600 1.00 70.75 206 ASN A C 1
ATOM 1629 O O . ASN A 1 206 ? -10.460 -20.030 14.291 1.00 70.75 206 ASN A O 1
ATOM 1633 N N . GLY A 1 207 ? -11.339 -21.497 15.756 1.00 72.38 207 GLY A N 1
ATOM 1634 C CA . GLY A 1 207 ? -10.244 -21.406 16.730 1.00 72.38 207 GLY A CA 1
ATOM 1635 C C . GLY A 1 207 ? -8.876 -21.616 16.080 1.00 72.38 207 GLY A C 1
ATOM 1636 O O . GLY A 1 207 ? -8.004 -20.768 16.228 1.00 72.38 207 GLY A O 1
ATOM 1637 N N . ASP A 1 208 ? -8.748 -22.644 15.240 1.00 77.50 208 ASP A N 1
ATOM 1638 C CA . ASP A 1 208 ? -7.504 -22.966 14.532 1.00 77.50 208 ASP A CA 1
ATOM 1639 C C . ASP A 1 208 ? -7.079 -21.869 13.556 1.00 77.50 208 ASP A C 1
ATOM 1641 O O . ASP A 1 208 ? -5.915 -21.473 13.515 1.00 77.50 208 ASP A O 1
ATOM 1645 N N . LYS A 1 209 ? -8.021 -21.318 12.783 1.00 77.00 209 LYS A N 1
ATOM 1646 C CA . LYS A 1 209 ? -7.721 -20.220 11.855 1.00 77.00 209 LYS A CA 1
ATOM 1647 C C . LYS A 1 209 ? -7.344 -18.945 12.598 1.00 77.00 209 LYS A C 1
ATOM 1649 O O . LYS A 1 209 ? -6.441 -18.239 12.157 1.00 77.00 209 LYS A O 1
ATOM 1654 N N . LEU A 1 210 ? -8.020 -18.635 13.704 1.00 75.06 210 LEU A N 1
ATOM 1655 C CA . LEU A 1 210 ? -7.658 -17.491 14.533 1.00 75.06 210 LEU A CA 1
ATOM 1656 C C . LEU A 1 210 ? -6.277 -17.692 15.155 1.00 75.06 210 LEU A C 1
ATOM 1658 O O . LEU A 1 210 ? -5.461 -16.778 15.110 1.00 75.06 210 LEU A O 1
ATOM 1662 N N . LEU A 1 211 ? -6.002 -18.883 15.683 1.00 78.44 211 LEU A N 1
ATOM 1663 C CA . LEU A 1 211 ? -4.708 -19.242 16.246 1.00 78.44 211 LEU A CA 1
ATOM 1664 C C . LEU A 1 211 ? -3.602 -19.112 15.195 1.00 78.44 211 LEU A C 1
ATOM 1666 O O . LEU A 1 211 ? -2.564 -18.515 15.464 1.00 78.44 211 LEU A O 1
ATOM 1670 N N . ALA A 1 212 ? -3.854 -19.576 13.969 1.00 79.94 212 ALA A N 1
ATOM 1671 C CA . ALA A 1 212 ? -2.941 -19.417 12.843 1.00 79.94 212 ALA A CA 1
ATOM 1672 C C . ALA A 1 212 ? -2.709 -17.939 12.490 1.00 79.94 212 ALA A C 1
ATOM 1674 O O . ALA A 1 212 ? -1.570 -17.541 12.247 1.00 79.94 212 ALA A O 1
ATOM 1675 N N . MET A 1 213 ? -3.760 -17.110 12.493 1.00 75.88 213 MET A N 1
ATOM 1676 C CA . MET A 1 213 ? -3.637 -15.666 12.265 1.00 75.88 213 MET A CA 1
ATOM 1677 C C . MET A 1 213 ? -2.833 -14.979 13.374 1.00 75.88 213 MET A C 1
ATOM 1679 O O . MET A 1 213 ? -1.937 -14.203 13.063 1.00 75.88 213 MET A O 1
ATOM 1683 N N . LEU A 1 214 ? -3.105 -15.291 14.644 1.00 78.19 214 LEU A N 1
ATOM 1684 C CA . LEU A 1 214 ? -2.382 -14.738 15.791 1.00 78.19 214 LEU A CA 1
ATOM 1685 C C . LEU A 1 214 ? -0.909 -15.147 15.769 1.00 78.19 214 LEU A C 1
ATOM 1687 O O . LEU A 1 214 ? -0.041 -14.285 15.845 1.00 78.19 214 LEU A O 1
ATOM 1691 N N . ASN A 1 215 ? -0.616 -16.437 15.587 1.00 81.12 215 ASN A N 1
ATOM 1692 C CA . ASN A 1 215 ? 0.756 -16.933 15.479 1.00 81.12 215 ASN A CA 1
ATOM 1693 C C . ASN A 1 215 ? 1.500 -16.293 14.300 1.00 81.12 215 ASN A C 1
ATOM 1695 O O . ASN A 1 215 ? 2.681 -15.975 14.427 1.00 81.12 215 ASN A O 1
ATOM 1699 N N . LYS A 1 216 ? 0.828 -16.071 13.163 1.00 83.00 216 LYS A N 1
ATOM 1700 C CA . LYS A 1 216 ? 1.416 -15.349 12.030 1.00 83.00 216 LYS A CA 1
ATOM 1701 C C . LYS A 1 216 ? 1.742 -13.901 12.404 1.00 83.00 216 LYS A C 1
ATOM 1703 O O . LYS A 1 216 ? 2.886 -13.493 12.238 1.00 83.00 216 LYS A O 1
ATOM 1708 N N . THR A 1 217 ? 0.777 -13.155 12.940 1.00 81.00 217 THR A N 1
ATOM 1709 C CA . THR A 1 217 ? 0.969 -11.745 13.313 1.00 81.00 217 THR A CA 1
ATOM 1710 C C . THR A 1 217 ? 2.039 -11.577 14.388 1.00 81.00 217 THR A C 1
ATOM 1712 O O . THR A 1 217 ? 2.924 -10.748 14.227 1.00 81.00 217 THR A O 1
ATOM 1715 N N . PHE A 1 218 ? 2.041 -12.402 15.438 1.00 79.81 218 PHE A N 1
ATOM 1716 C CA . PHE A 1 218 ? 3.077 -12.334 16.473 1.00 79.81 218 PHE A CA 1
ATOM 1717 C C . PHE A 1 218 ? 4.471 -12.661 15.939 1.00 79.81 218 PHE A C 1
ATOM 1719 O O . PHE A 1 218 ? 5.444 -12.062 16.389 1.00 79.81 218 PHE A O 1
ATOM 1726 N N . ASN A 1 219 ? 4.586 -13.581 14.977 1.00 82.50 219 ASN A N 1
ATOM 1727 C CA . ASN A 1 219 ? 5.860 -13.831 14.309 1.00 82.50 219 ASN A CA 1
ATOM 1728 C C . ASN A 1 219 ? 6.305 -12.630 13.471 1.00 82.50 219 ASN A C 1
ATOM 1730 O O . ASN A 1 219 ? 7.468 -12.249 13.543 1.00 82.50 219 ASN A O 1
ATOM 1734 N N . GLU A 1 220 ? 5.403 -12.018 12.705 1.00 82.12 220 GLU A N 1
ATOM 1735 C CA . GLU A 1 220 ? 5.710 -10.818 11.916 1.00 82.12 220 GLU A CA 1
ATOM 1736 C C . GLU A 1 220 ? 6.164 -9.658 12.816 1.00 82.12 220 GLU A C 1
ATOM 1738 O O . GLU A 1 220 ? 7.216 -9.069 12.565 1.00 82.12 220 GLU A O 1
ATOM 1743 N N . ASP A 1 221 ? 5.430 -9.385 13.897 1.00 78.25 221 ASP A N 1
ATOM 1744 C CA . ASP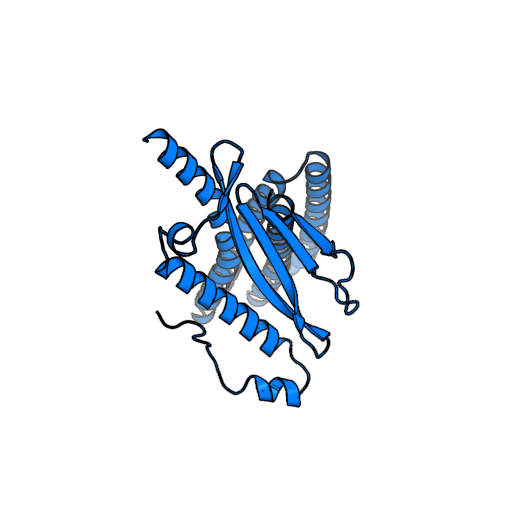 A 1 221 ? 5.755 -8.325 14.855 1.00 78.25 221 ASP A CA 1
ATOM 1745 C C . ASP A 1 221 ? 7.081 -8.596 15.576 1.00 78.25 221 ASP A C 1
ATOM 1747 O O . ASP A 1 221 ? 7.912 -7.695 15.695 1.00 78.25 221 ASP A O 1
ATOM 1751 N N . PHE A 1 222 ? 7.328 -9.840 16.003 1.00 83.12 222 PHE A N 1
ATOM 1752 C CA . PHE A 1 222 ? 8.597 -10.224 16.624 1.00 83.12 222 PHE A CA 1
ATOM 1753 C C . PHE A 1 222 ? 9.779 -10.055 15.668 1.00 83.12 222 PHE A C 1
ATOM 1755 O O . PHE A 1 222 ? 10.801 -9.485 16.044 1.00 83.12 222 PHE A O 1
ATOM 1762 N N . MET A 1 223 ? 9.652 -10.535 14.429 1.00 81.94 223 MET A N 1
ATOM 1763 C CA . MET A 1 223 ? 10.732 -10.445 13.443 1.00 81.94 223 MET A CA 1
ATOM 1764 C C . MET A 1 223 ? 11.014 -8.997 13.062 1.00 81.94 223 MET A C 1
ATOM 1766 O O . MET A 1 223 ? 12.172 -8.627 12.881 1.00 81.94 223 MET A O 1
ATOM 1770 N N . LYS A 1 224 ? 9.971 -8.165 12.997 1.00 84.12 224 LYS A N 1
ATOM 1771 C CA . LYS A 1 224 ? 10.116 -6.728 12.795 1.00 84.12 224 LYS A CA 1
ATOM 1772 C C . LYS A 1 224 ? 10.851 -6.068 13.963 1.00 84.12 224 LYS A C 1
ATOM 1774 O O . LYS A 1 224 ? 11.846 -5.397 13.720 1.00 84.12 224 LYS A O 1
ATOM 1779 N N . ALA A 1 225 ? 10.417 -6.302 15.203 1.00 80.75 225 ALA A N 1
ATOM 1780 C CA . ALA A 1 225 ? 11.077 -5.755 16.391 1.00 80.75 225 ALA A CA 1
ATOM 1781 C C . ALA A 1 225 ? 12.553 -6.179 16.466 1.00 80.75 225 ALA A C 1
ATOM 1783 O O . ALA A 1 225 ? 13.427 -5.347 16.680 1.00 80.75 225 ALA A O 1
ATOM 1784 N N . ARG A 1 226 ? 12.851 -7.452 16.177 1.00 82.12 226 ARG A N 1
ATOM 1785 C CA . ARG A 1 226 ? 14.224 -7.972 16.097 1.00 82.12 226 ARG A CA 1
ATOM 1786 C C . ARG A 1 226 ? 15.060 -7.284 15.014 1.00 82.12 226 ARG A C 1
ATOM 1788 O O . ARG A 1 226 ? 16.250 -7.058 15.217 1.00 82.12 226 ARG A O 1
ATOM 1795 N N . ALA A 1 227 ? 14.478 -7.026 13.844 1.00 81.88 227 ALA A N 1
ATOM 1796 C CA . ALA A 1 227 ? 15.177 -6.387 12.730 1.00 81.88 227 ALA A CA 1
ATOM 1797 C C . ALA A 1 227 ? 15.434 -4.893 12.978 1.00 81.88 227 ALA A C 1
ATOM 1799 O O . ALA A 1 227 ? 16.438 -4.365 12.504 1.00 81.88 227 ALA A O 1
ATOM 1800 N N . GLU A 1 228 ? 14.533 -4.231 13.704 1.00 85.06 228 GLU A N 1
ATOM 1801 C CA . GLU A 1 228 ? 14.634 -2.818 14.080 1.00 85.06 228 GLU A CA 1
ATOM 1802 C C . GLU A 1 228 ? 15.523 -2.595 15.321 1.00 85.06 228 GLU A C 1
ATOM 1804 O O . GLU A 1 228 ? 15.939 -1.463 15.556 1.00 85.06 228 GLU A O 1
ATOM 1809 N N . GLU A 1 229 ? 15.862 -3.649 16.075 1.00 83.81 229 GLU A N 1
ATOM 1810 C CA . GLU A 1 229 ? 16.743 -3.564 17.243 1.00 83.81 229 GLU A CA 1
ATOM 1811 C C . GLU A 1 229 ? 18.207 -3.311 16.851 1.00 83.81 229 GLU A C 1
ATOM 1813 O O . GLU A 1 229 ? 18.849 -4.087 16.124 1.00 83.81 229 GLU A O 1
ATOM 1818 N N . THR A 1 230 ? 18.745 -2.212 17.373 1.00 82.75 230 THR A N 1
ATOM 1819 C CA . THR A 1 230 ? 20.106 -1.739 17.105 1.00 82.75 230 THR A CA 1
ATOM 1820 C C . THR A 1 230 ? 21.061 -1.995 18.263 1.00 82.75 230 THR A C 1
ATOM 1822 O O . THR A 1 230 ? 22.271 -2.029 18.040 1.00 82.75 230 THR A O 1
ATOM 1825 N N . ASP A 1 231 ? 20.541 -2.179 19.477 1.00 84.75 231 ASP A N 1
ATOM 1826 C CA . ASP A 1 231 ? 21.344 -2.423 20.671 1.00 84.75 231 ASP A CA 1
ATOM 1827 C C . ASP A 1 231 ? 21.838 -3.890 20.721 1.00 84.75 231 ASP A C 1
ATOM 1829 O O . ASP A 1 231 ? 21.022 -4.812 20.623 1.00 84.75 231 ASP A O 1
ATOM 1833 N N . PRO A 1 232 ? 23.156 -4.150 20.844 1.00 80.56 232 PRO A N 1
ATOM 1834 C CA . PRO A 1 232 ? 23.711 -5.506 20.794 1.00 80.56 232 PRO A CA 1
ATOM 1835 C C . PRO A 1 232 ? 23.225 -6.427 21.919 1.00 80.56 232 PRO A C 1
ATOM 1837 O O . PRO A 1 232 ? 22.960 -7.606 21.666 1.00 80.56 232 PRO A O 1
ATOM 1840 N N . ASP A 1 233 ? 23.082 -5.898 23.135 1.00 79.44 233 ASP A N 1
ATOM 1841 C CA . ASP A 1 233 ? 22.677 -6.667 24.314 1.00 79.44 233 ASP A CA 1
ATOM 1842 C C . ASP A 1 233 ? 21.195 -7.046 24.214 1.00 79.44 233 ASP A C 1
ATOM 1844 O O . ASP A 1 233 ? 20.805 -8.195 24.438 1.00 79.44 233 ASP A O 1
ATOM 1848 N N . SER A 1 234 ? 20.371 -6.107 23.751 1.00 77.31 234 SER A N 1
ATOM 1849 C CA . SER A 1 234 ? 18.948 -6.320 23.478 1.00 77.31 234 SER A CA 1
ATOM 1850 C C . SER A 1 234 ? 18.749 -7.299 22.323 1.00 77.31 234 SER A C 1
ATOM 1852 O O . SER A 1 234 ? 17.883 -8.172 22.387 1.00 77.31 234 SER A O 1
ATOM 1854 N N . LYS A 1 235 ? 19.598 -7.238 21.291 1.00 78.00 235 LYS A N 1
ATOM 1855 C CA . LYS A 1 235 ? 19.586 -8.175 20.158 1.00 78.00 235 LYS A CA 1
ATOM 1856 C C . LYS A 1 235 ? 19.922 -9.605 20.586 1.00 78.00 235 LYS A C 1
ATOM 1858 O O . LYS A 1 235 ? 19.323 -10.547 20.060 1.00 78.00 235 LYS A O 1
ATOM 1863 N N . ALA A 1 236 ? 20.810 -9.773 21.568 1.00 78.38 236 ALA A N 1
ATOM 1864 C CA . ALA A 1 236 ? 21.127 -11.073 22.156 1.00 78.38 236 ALA A CA 1
ATOM 1865 C C . ALA A 1 236 ? 19.917 -11.705 22.874 1.00 78.38 236 ALA A C 1
ATOM 1867 O O . ALA A 1 236 ? 19.759 -12.926 22.833 1.00 78.38 236 ALA A O 1
ATOM 1868 N N . CYS A 1 237 ? 19.002 -10.904 23.440 1.00 78.00 237 CYS A N 1
ATOM 1869 C CA . CYS A 1 237 ? 17.773 -11.407 24.070 1.00 78.00 237 CYS A CA 1
ATOM 1870 C C . CYS A 1 237 ? 16.807 -12.100 23.089 1.00 78.00 237 CYS A C 1
ATOM 1872 O O . CYS A 1 237 ? 16.013 -12.944 23.509 1.00 78.00 237 CYS A O 1
ATOM 1874 N N . TYR A 1 238 ? 16.872 -11.791 21.788 1.00 74.31 238 TYR A N 1
ATOM 1875 C CA . TYR A 1 238 ? 16.047 -12.447 20.762 1.00 74.31 238 TYR A CA 1
ATOM 1876 C C . TYR A 1 238 ? 16.580 -13.842 20.374 1.00 74.31 238 TYR A C 1
ATOM 1878 O O . TYR A 1 238 ? 15.808 -14.692 19.914 1.00 74.31 238 TYR A O 1
ATOM 1886 N N . GLY A 1 239 ? 17.878 -14.097 20.583 1.00 71.19 239 GLY A N 1
ATOM 1887 C CA . GLY A 1 239 ? 18.566 -15.342 20.224 1.00 71.19 239 GLY A CA 1
ATOM 1888 C C . GLY A 1 239 ? 18.495 -15.700 18.730 1.00 71.19 239 GLY A C 1
ATOM 1889 O O . GLY A 1 239 ? 18.177 -14.870 17.876 1.00 71.19 239 GLY A O 1
ATOM 1890 N N . ASP A 1 240 ? 18.744 -16.975 18.408 1.00 69.06 240 ASP A N 1
ATOM 1891 C CA . ASP A 1 240 ? 18.729 -17.508 17.030 1.00 69.06 240 ASP A CA 1
ATOM 1892 C C . ASP A 1 240 ? 17.346 -17.972 16.547 1.00 69.06 240 ASP A C 1
ATOM 1894 O O . ASP A 1 240 ? 17.213 -18.610 15.501 1.00 69.06 240 ASP A O 1
ATOM 1898 N N . LYS A 1 241 ? 16.275 -17.657 17.281 1.00 66.06 241 LYS A N 1
ATOM 1899 C CA . LYS A 1 241 ? 14.931 -18.130 16.933 1.00 66.06 241 LYS A CA 1
ATOM 1900 C C . LYS A 1 241 ? 14.470 -17.512 15.612 1.00 66.06 241 LYS A C 1
ATOM 1902 O O . LYS A 1 241 ? 14.291 -16.302 15.497 1.00 66.06 241 LYS A O 1
ATOM 1907 N N . THR A 1 242 ? 14.255 -18.362 14.613 1.00 65.69 242 THR A N 1
ATOM 1908 C CA . THR A 1 242 ? 13.719 -17.992 13.290 1.00 65.69 242 THR A CA 1
ATOM 1909 C C . THR A 1 242 ? 12.194 -18.073 13.227 1.00 65.69 242 THR A C 1
ATOM 1911 O O . THR A 1 242 ? 11.591 -17.644 12.245 1.00 65.69 242 THR A O 1
ATOM 1914 N N . LYS A 1 243 ? 11.569 -18.613 14.278 1.00 63.28 243 LYS A N 1
ATOM 1915 C CA . LYS A 1 243 ? 10.123 -18.732 14.442 1.00 63.28 243 LYS A CA 1
ATOM 1916 C C . LYS A 1 243 ? 9.779 -18.856 15.926 1.00 63.28 243 LYS A C 1
ATOM 1918 O O . LYS A 1 243 ? 10.476 -19.545 16.672 1.00 63.28 243 LYS A O 1
ATOM 1923 N N . LEU A 1 244 ? 8.698 -18.214 16.345 1.00 64.75 244 LEU A N 1
ATOM 1924 C CA . LEU A 1 244 ? 8.085 -18.390 17.653 1.00 64.75 244 LEU A CA 1
ATOM 1925 C C . LEU A 1 244 ? 6.733 -19.071 17.497 1.00 64.75 244 LEU A C 1
ATOM 1927 O O . LEU A 1 244 ? 5.793 -18.524 16.919 1.00 64.75 244 LEU A O 1
ATOM 1931 N N . ASP A 1 245 ? 6.634 -20.265 18.062 1.00 61.59 245 ASP A N 1
ATOM 1932 C CA . ASP A 1 245 ? 5.367 -20.964 18.238 1.00 61.59 245 ASP A CA 1
ATOM 1933 C C . ASP A 1 245 ? 4.819 -20.601 19.628 1.00 61.59 245 ASP A C 1
ATOM 1935 O O . ASP A 1 245 ? 4.889 -21.391 20.569 1.00 61.59 245 ASP A O 1
ATOM 1939 N N . TRP A 1 246 ? 4.351 -19.354 19.774 1.00 59.03 246 TRP A N 1
ATOM 1940 C CA . TRP A 1 246 ? 3.835 -18.806 21.039 1.00 59.03 246 TRP A CA 1
ATOM 1941 C C . TRP A 1 246 ? 2.656 -19.606 21.594 1.00 59.03 246 TRP A C 1
ATOM 1943 O O . TRP A 1 246 ? 2.525 -19.757 22.807 1.00 59.03 246 TRP A O 1
ATOM 1953 N N . PHE A 1 247 ? 1.821 -20.141 20.704 1.00 55.06 247 PHE A N 1
ATOM 1954 C CA . PHE A 1 247 ? 0.674 -20.955 21.069 1.00 55.06 247 PHE A CA 1
ATOM 1955 C C . PHE A 1 247 ? 0.711 -22.261 20.277 1.00 55.06 247 PHE A C 1
ATOM 1957 O O . PHE A 1 247 ? 0.543 -22.261 19.053 1.00 55.06 247 PHE A O 1
ATOM 1964 N N . LYS A 1 248 ? 0.960 -23.367 20.986 1.00 55.78 248 LYS A N 1
ATOM 1965 C CA . LYS A 1 248 ? 0.706 -24.714 20.466 1.00 55.78 248 LYS A CA 1
ATOM 1966 C C . LYS A 1 248 ? -0.816 -24.953 20.458 1.00 55.78 248 LYS A C 1
ATOM 1968 O O . LYS A 1 248 ? -1.475 -24.418 21.353 1.00 55.78 248 LYS A O 1
ATOM 1973 N N . PRO A 1 249 ? -1.358 -25.675 19.460 1.00 51.34 249 PRO A N 1
ATOM 1974 C CA . PRO A 1 249 ? -2.744 -26.129 19.507 1.00 51.34 249 PRO A CA 1
ATOM 1975 C C . PRO A 1 249 ? -3.022 -26.957 20.766 1.00 51.34 249 PRO A C 1
ATOM 1977 O O . PRO A 1 249 ? -2.089 -27.667 21.216 1.00 51.34 249 PRO A O 1
#

Secondary structure (DSSP, 8-state):
-HHHHHHHHHHHHHHHHHHHHHHHHHHHHHHHHHHHTT-SSHHHHHHHHHHHHHHHHHHHHHHHHHTS-HHHHHHHHHHHHHHHHHHHHHHHTTHHHHH-S-HHHHHHHHHHHHHHHHHHHHHHHHHHHHHHHHH-S---EEEEEEPPP-TTS---EEEEEEETTEEEEEEEEEPTTSPEEEEEEEEEEETTEEEEE-HHHHSTT-HHHHHHHHHHHHHHHHHHHHHH---HHHHHHHTT-S----S--

Radius of gyration: 26.34 Å; chains: 1; bounding box: 55×43×85 Å

Sequence (249 aa):
MKYLMMILGLLFINSVVKAQTEQTITDLEVENKKCLDKGQAMLGCEQKFYGQLDSVLNVAYKNLRAGLNPTEKLALKADQLKWLALRDKAFADRKGAFASSAQDDRMIAYAEMNSIVKARVRLLIKRISINVAKALPNRAQCVEKESKPNENGDVTITRTCTYQNYRSVSIGEPDYKGRTFWSSKVYLKQNGVFVKVTNAAFFNQNGDKLLAMLNKTFNEDFMKARAEETDPDSKACYGDKTKLDWFKP